Protein AF-A0A1E3PEU6-F1 (afdb_monomer)

Nearest PDB structures (foldseek):
  4u2f-assembly1_A  TM=6.768E-01  e=2.780E-01  Pseudomonas knackmussii
  1din-assembly1_A  TM=6.679E-01  e=6.007E-01  Pseudomonas knackmussii
  1ggv-assembly1_A  TM=6.772E-01  e=1.223E+00  Pseudomonas putida
  6mly-assembly1_A  TM=4.709E-01  e=1.223E+00  Bacteroides eggerthii
  2qjw-assembly2_C  TM=4.695E-01  e=3.554E+00  Xanthomonas campestris pv. campestris

Radius of gyration: 22.6 Å; Cα contacts (8 Å, |Δi|>4): 318; chains: 1; bounding box: 58×47×64 Å

Foldseek 3Di:
DPPDLDADEDAFEAAELGLVVSLLVLLVLLVLQDDPPPPDPDDDPDDDDDDRRYDYAEYEYEQYLQAPLCPFQVNVVVVVVQVVVCVVDPPDGPLNVLLVVLCCCLPPPDPVRQLVVLCVVLDVPFDPVLSVVVNVQSNDSVNSSVVVVSVVVCNVVNHDPDDDPSSPQSADDPPDPPPPDDDDDDCDDPPPRRHCPNHAYEYEHEQDESSHDPVNLVVVCVVHCPDPRYHYYYFCRLDNDPVRNDCYSVCVGPPVVVVVVSVVVVVVVSVVD

Mean predicted aligned error: 11.93 Å

pLDDT: mean 74.42, std 17.69, range [29.14, 94.31]

Structure (mmCIF, N/CA/C/O backbone):
data_AF-A0A1E3PEU6-F1
#
_entry.id   AF-A0A1E3PEU6-F1
#
loop_
_atom_site.group_PDB
_atom_site.id
_atom_site.type_symbol
_atom_site.label_atom_id
_atom_site.label_alt_id
_atom_site.label_comp_id
_atom_site.label_asym_id
_atom_site.label_entity_id
_atom_site.label_seq_id
_atom_site.pdbx_PDB_ins_code
_atom_site.Cartn_x
_atom_site.Cartn_y
_atom_site.Cartn_z
_atom_site.occupancy
_atom_site.B_iso_or_equiv
_atom_site.auth_seq_id
_atom_site.auth_comp_id
_atom_site.auth_asym_id
_atom_site.auth_atom_id
_atom_site.pdbx_PDB_model_num
ATOM 1 N N . MET A 1 1 ? -39.875 -8.268 -2.734 1.00 35.25 1 MET A N 1
ATOM 2 C CA . MET A 1 1 ? -39.632 -8.643 -1.324 1.00 35.25 1 MET A CA 1
ATOM 3 C C . MET A 1 1 ? -38.177 -9.094 -1.180 1.00 35.25 1 MET A C 1
ATOM 5 O O . MET A 1 1 ? -37.904 -10.257 -1.427 1.00 35.25 1 MET A O 1
ATOM 9 N N . CYS A 1 2 ? -37.235 -8.213 -0.822 1.00 38.34 2 CYS A N 1
ATOM 10 C CA . CYS A 1 2 ? -35.908 -8.653 -0.362 1.00 38.34 2 CYS A CA 1
ATOM 11 C C . CYS A 1 2 ? -36.016 -8.968 1.132 1.00 38.34 2 CYS A C 1
ATOM 13 O O . CYS A 1 2 ? -35.770 -8.109 1.974 1.00 38.34 2 CYS A O 1
ATOM 15 N N . LYS A 1 3 ? -36.497 -10.171 1.456 1.00 40.81 3 LYS A N 1
ATOM 16 C CA . LYS A 1 3 ? -36.500 -10.681 2.830 1.00 40.81 3 LYS A CA 1
ATOM 17 C C . LYS A 1 3 ? -35.049 -11.021 3.210 1.00 40.81 3 LYS A C 1
ATOM 19 O O . LYS A 1 3 ? -34.390 -11.748 2.478 1.00 40.81 3 LYS A O 1
ATOM 24 N N . ASN A 1 4 ? -34.580 -10.488 4.341 1.00 44.97 4 ASN A N 1
ATOM 25 C CA . ASN A 1 4 ? -33.310 -10.802 5.014 1.00 44.97 4 ASN A CA 1
ATOM 26 C C . ASN A 1 4 ? -32.000 -10.485 4.269 1.00 44.97 4 ASN A C 1
ATOM 28 O O . ASN A 1 4 ? -31.182 -11.371 4.022 1.00 44.97 4 ASN A O 1
ATOM 32 N N . ALA A 1 5 ? -31.711 -9.204 4.025 1.00 56.34 5 ALA A N 1
ATOM 33 C CA . ALA A 1 5 ? -30.317 -8.791 3.862 1.00 56.34 5 ALA A CA 1
ATOM 34 C C . ALA A 1 5 ? -29.627 -8.846 5.239 1.00 56.34 5 ALA A C 1
ATOM 36 O O . ALA A 1 5 ? -29.663 -7.872 5.987 1.00 56.34 5 ALA A O 1
ATOM 37 N N . LYS A 1 6 ? -29.057 -10.007 5.601 1.00 59.72 6 LYS A N 1
ATOM 38 C CA . LYS A 1 6 ? -28.153 -10.126 6.758 1.00 59.72 6 LYS A CA 1
ATOM 39 C C . LYS A 1 6 ? -27.083 -9.033 6.654 1.00 59.72 6 LYS A C 1
ATOM 41 O O . LYS A 1 6 ? -26.553 -8.829 5.558 1.00 59.72 6 LYS A O 1
ATOM 46 N N . ASN A 1 7 ? -26.777 -8.360 7.767 1.00 70.31 7 ASN A N 1
ATOM 47 C CA . ASN A 1 7 ? -25.652 -7.428 7.849 1.00 70.31 7 ASN A CA 1
ATOM 48 C C . ASN A 1 7 ? -24.411 -8.128 7.296 1.00 70.31 7 ASN A C 1
ATOM 50 O O . ASN A 1 7 ? -24.049 -9.209 7.767 1.00 70.31 7 ASN A O 1
ATOM 54 N N . ARG A 1 8 ? -23.790 -7.551 6.268 1.00 79.88 8 ARG A N 1
ATOM 55 C CA . ARG A 1 8 ? -22.541 -8.093 5.734 1.00 79.88 8 ARG A CA 1
ATOM 56 C C . ARG A 1 8 ? -21.398 -7.485 6.523 1.00 79.88 8 ARG A C 1
ATOM 58 O O . ARG A 1 8 ? -21.197 -6.274 6.447 1.00 79.88 8 ARG A O 1
ATOM 65 N N . ALA A 1 9 ? -20.679 -8.329 7.255 1.00 85.31 9 ALA A N 1
ATOM 66 C CA . ALA A 1 9 ? -19.422 -7.939 7.868 1.00 85.31 9 ALA A CA 1
ATOM 67 C C . ALA A 1 9 ? -18.425 -7.563 6.762 1.00 85.31 9 ALA A C 1
ATOM 69 O O . ALA A 1 9 ? -18.226 -8.331 5.818 1.00 85.31 9 ALA A O 1
ATOM 70 N N . ILE A 1 10 ? -17.841 -6.371 6.857 1.00 89.06 10 ILE A N 1
ATOM 71 C CA . ILE A 1 10 ? -16.821 -5.885 5.928 1.00 89.06 10 ILE A CA 1
ATOM 72 C C . ILE A 1 10 ? -15.520 -5.663 6.690 1.00 89.06 10 ILE A C 1
ATOM 74 O O . ILE A 1 10 ? -15.502 -5.049 7.756 1.00 89.06 10 ILE A O 1
ATOM 78 N N . TYR A 1 11 ? -14.438 -6.150 6.092 1.00 91.81 11 TYR A N 1
ATOM 79 C CA . TYR A 1 11 ? -13.064 -5.950 6.526 1.00 91.81 11 TYR A CA 1
ATOM 80 C C . TYR A 1 11 ? -12.361 -5.194 5.400 1.00 91.81 11 TYR A C 1
ATOM 82 O O . TYR A 1 11 ? -12.391 -5.632 4.248 1.00 91.81 11 TYR A O 1
ATOM 90 N N . VAL A 1 12 ? -11.784 -4.036 5.707 1.00 93.88 12 VAL A N 1
ATOM 91 C CA . VAL A 1 12 ? -11.089 -3.198 4.723 1.00 93.88 12 VAL A CA 1
ATOM 92 C C . VAL A 1 12 ? -9.599 -3.279 4.992 1.00 93.88 12 VAL A C 1
ATOM 94 O O . VAL A 1 12 ? -9.161 -3.070 6.117 1.00 93.88 12 VAL A O 1
ATOM 97 N N . PHE A 1 13 ? -8.815 -3.546 3.955 1.00 94.06 13 PHE A N 1
ATOM 98 C CA . PHE A 1 13 ? -7.361 -3.550 4.039 1.00 94.06 13 PHE A CA 1
ATOM 99 C C . PHE A 1 13 ? -6.786 -2.580 3.025 1.00 94.06 13 PHE A C 1
ATOM 101 O O . PHE A 1 13 ? -7.255 -2.499 1.888 1.00 94.06 13 PHE A O 1
ATOM 108 N N . GLY A 1 14 ? -5.746 -1.870 3.434 1.00 93.44 14 GLY A N 1
ATOM 109 C CA . GLY A 1 14 ? -4.954 -1.037 2.555 1.00 93.44 14 GLY A CA 1
ATOM 110 C C . GLY A 1 14 ? -3.477 -1.225 2.844 1.00 93.44 14 GLY A C 1
ATOM 111 O O . GLY A 1 14 ? -3.066 -1.208 3.998 1.00 93.44 14 GLY A O 1
ATOM 112 N N . HIS A 1 15 ? -2.685 -1.402 1.790 1.00 91.56 15 HIS A N 1
ATOM 113 C CA . HIS A 1 15 ? -1.226 -1.470 1.852 1.00 91.56 15 HIS A CA 1
ATOM 114 C C . HIS A 1 15 ? -0.626 -0.206 1.244 1.00 91.56 15 HIS A C 1
ATOM 116 O O . HIS A 1 15 ? -1.070 0.197 0.167 1.00 91.56 15 HIS A O 1
ATOM 122 N N . SER A 1 16 ? 0.370 0.405 1.896 1.00 87.44 16 SER A N 1
ATOM 123 C CA . SER A 1 16 ? 1.052 1.604 1.383 1.00 87.44 16 SER A CA 1
ATOM 124 C C . SER A 1 16 ? 0.033 2.720 1.074 1.00 87.44 16 SER A C 1
ATOM 126 O O . SER A 1 16 ? -0.832 2.999 1.907 1.00 87.44 16 SER A O 1
ATOM 128 N N . VAL A 1 17 ? 0.032 3.280 -0.138 1.00 82.75 17 VAL A N 1
ATOM 129 C CA . VAL A 1 17 ? -0.984 4.236 -0.638 1.00 82.75 17 VAL A CA 1
ATOM 130 C C . VAL A 1 17 ? -2.416 3.705 -0.502 1.00 82.75 17 VAL A C 1
ATOM 132 O O . VAL A 1 17 ? -3.370 4.444 -0.256 1.00 82.75 17 VAL A O 1
ATOM 135 N N . GLY A 1 18 ? -2.594 2.390 -0.625 1.00 87.94 18 GLY A N 1
ATOM 136 C CA . GLY A 1 18 ? -3.875 1.733 -0.405 1.00 87.94 18 GLY A CA 1
ATOM 137 C C . GLY A 1 18 ? -4.412 1.948 1.010 1.00 87.94 18 GLY A C 1
ATOM 138 O O . GLY A 1 18 ? -5.623 2.025 1.179 1.00 87.94 18 GLY A O 1
ATOM 139 N N . ALA A 1 19 ? -3.550 2.109 2.019 1.00 89.50 19 ALA A N 1
ATOM 140 C CA . ALA A 1 19 ? -3.957 2.449 3.384 1.00 89.50 19 ALA A CA 1
ATOM 141 C C . ALA A 1 19 ? -4.499 3.883 3.488 1.00 89.50 19 ALA A C 1
ATOM 143 O O . ALA A 1 19 ? -5.445 4.151 4.233 1.00 89.50 19 ALA A O 1
ATOM 144 N N . TRP A 1 20 ? -3.952 4.807 2.697 1.00 83.44 20 TRP A N 1
ATOM 145 C CA . TRP A 1 20 ? -4.486 6.162 2.574 1.00 83.44 20 TRP A CA 1
ATOM 146 C C . TRP A 1 20 ? -5.886 6.176 1.939 1.00 83.44 20 TRP A C 1
ATOM 148 O O . TRP A 1 20 ? -6.783 6.891 2.391 1.00 83.44 20 TRP A O 1
ATOM 158 N N . ILE A 1 21 ? -6.116 5.327 0.936 1.00 86.06 21 ILE A N 1
ATOM 159 C CA . ILE A 1 21 ? -7.440 5.142 0.320 1.00 86.06 21 ILE A CA 1
ATOM 160 C C . ILE A 1 21 ? -8.403 4.431 1.285 1.00 86.06 21 ILE A C 1
ATOM 162 O O . ILE A 1 21 ? -9.565 4.827 1.403 1.00 86.06 21 ILE A O 1
ATOM 166 N N . ALA A 1 22 ? -7.928 3.410 2.003 1.00 91.75 22 ALA A N 1
ATOM 167 C CA . ALA A 1 22 ? -8.728 2.597 2.917 1.00 91.75 22 ALA A CA 1
ATOM 168 C C . ALA A 1 22 ? -9.404 3.428 4.014 1.00 91.75 22 ALA A C 1
ATOM 170 O O . ALA A 1 22 ? -10.556 3.156 4.342 1.00 91.75 22 ALA A O 1
ATOM 171 N N . GLN A 1 23 ? -8.744 4.473 4.522 1.00 89.56 23 GLN A N 1
ATOM 172 C CA . GLN A 1 23 ? -9.332 5.400 5.498 1.00 89.56 23 GLN A CA 1
ATOM 173 C C . GLN A 1 23 ? -10.601 6.076 4.974 1.00 89.56 23 GLN A C 1
ATOM 175 O O . GLN A 1 23 ? -11.633 6.065 5.638 1.00 89.56 23 GLN A O 1
ATOM 180 N N . ARG A 1 24 ? -10.565 6.592 3.741 1.00 88.06 24 ARG A N 1
ATOM 181 C CA . ARG A 1 24 ? -11.719 7.252 3.098 1.00 88.06 24 ARG A CA 1
ATOM 182 C C . ARG A 1 24 ? -12.861 6.280 2.873 1.00 88.06 24 ARG A C 1
ATOM 184 O O . ARG A 1 24 ? -14.021 6.611 3.101 1.00 88.06 24 ARG A O 1
ATOM 191 N N . VAL A 1 25 ? -12.525 5.070 2.429 1.00 89.81 25 VAL A N 1
ATOM 192 C CA . VAL A 1 25 ? -13.507 3.997 2.258 1.00 89.81 25 VAL A CA 1
ATOM 193 C C . VAL A 1 25 ? -14.144 3.662 3.605 1.00 89.81 25 VAL A C 1
ATOM 195 O O . VAL A 1 25 ? -15.366 3.615 3.694 1.00 89.81 25 VAL A O 1
ATOM 198 N N . ALA A 1 26 ? -13.345 3.499 4.658 1.00 90.25 26 ALA A N 1
ATOM 199 C CA . ALA A 1 26 ? -13.825 3.191 5.998 1.00 90.25 26 ALA A CA 1
ATOM 200 C C . ALA A 1 26 ? -14.766 4.276 6.544 1.00 90.25 26 ALA A C 1
ATOM 202 O O . ALA A 1 26 ? -15.874 3.946 6.961 1.00 90.25 26 ALA A O 1
ATOM 203 N N . VAL A 1 27 ? -14.385 5.556 6.450 1.00 87.25 27 VAL A N 1
ATOM 204 C CA . VAL A 1 27 ? -15.238 6.690 6.852 1.00 87.25 27 VAL A CA 1
ATOM 205 C C . VAL A 1 27 ? -16.527 6.725 6.041 1.00 87.25 27 VAL A C 1
ATOM 207 O O . VAL A 1 27 ? -17.616 6.897 6.584 1.00 87.25 27 VAL A O 1
ATOM 210 N N . ARG A 1 28 ? -16.451 6.517 4.724 1.00 85.75 28 ARG A N 1
ATOM 211 C CA . ARG A 1 28 ? -17.652 6.517 3.887 1.00 85.75 28 ARG A CA 1
ATOM 212 C C . ARG A 1 28 ? -18.607 5.388 4.280 1.00 85.75 28 ARG A C 1
ATOM 214 O O . ARG A 1 28 ? -19.812 5.621 4.355 1.00 85.75 28 ARG A O 1
ATOM 221 N N . LEU A 1 29 ? -18.079 4.196 4.554 1.00 84.94 29 LEU A N 1
ATOM 222 C CA . LEU A 1 29 ? -18.863 3.045 5.005 1.00 84.94 29 LEU A CA 1
ATOM 223 C C . LEU A 1 29 ? -19.427 3.250 6.421 1.00 84.94 29 LEU A C 1
ATOM 225 O O . LEU A 1 29 ? -20.568 2.863 6.673 1.00 84.94 29 LEU A O 1
ATOM 229 N N . SER A 1 30 ? -18.684 3.893 7.328 1.00 78.69 30 SER A N 1
ATOM 230 C CA . SER A 1 30 ? -19.157 4.197 8.687 1.00 78.69 30 SER A CA 1
ATOM 231 C C . SER A 1 30 ? -20.263 5.257 8.680 1.00 78.69 30 SER A C 1
ATOM 233 O O . SER A 1 30 ? -21.248 5.130 9.401 1.00 78.69 30 SER A O 1
ATOM 235 N N . GLN A 1 31 ? -20.181 6.255 7.799 1.00 74.75 31 GLN A N 1
ATOM 236 C CA . GLN A 1 31 ? -21.231 7.261 7.621 1.00 74.75 31 GLN A CA 1
ATOM 237 C C . GLN A 1 31 ? -22.509 6.679 7.006 1.00 74.75 31 GLN A C 1
ATOM 239 O O . GLN A 1 31 ? -23.608 7.140 7.308 1.00 74.75 31 GLN A O 1
ATOM 244 N N . GLU A 1 32 ? -22.406 5.653 6.157 1.00 66.12 32 GLU A N 1
ATOM 245 C CA . GLU A 1 32 ? -23.586 4.954 5.632 1.00 66.12 32 GLU A CA 1
ATOM 246 C C . GLU A 1 32 ? -24.339 4.144 6.697 1.00 66.12 32 GLU A C 1
ATOM 248 O O . GLU A 1 32 ? -25.527 3.866 6.504 1.00 66.12 32 GLU A O 1
ATOM 253 N N . ARG A 1 33 ? -23.689 3.852 7.835 1.00 55.91 33 ARG A N 1
ATOM 254 C CA . ARG A 1 33 ? -24.296 3.259 9.037 1.00 55.91 33 ARG A CA 1
ATOM 255 C C . ARG A 1 33 ? -25.214 4.236 9.778 1.00 55.91 33 ARG A C 1
ATOM 257 O O . ARG A 1 33 ? -26.118 3.789 10.482 1.00 55.91 33 ARG A O 1
ATOM 264 N N . L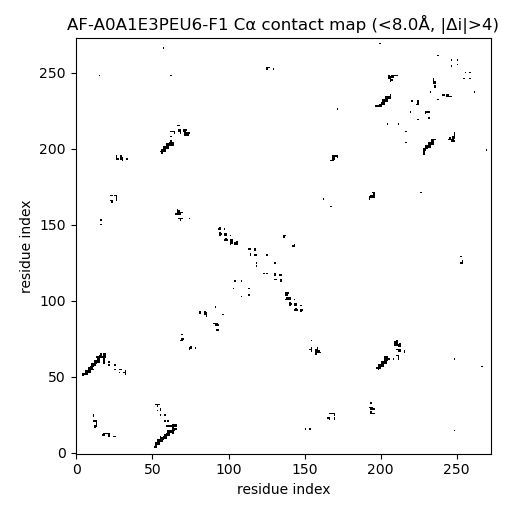EU A 1 34 ? -25.021 5.551 9.623 1.00 46.84 34 LEU A N 1
ATOM 265 C CA . LEU A 1 34 ? -25.890 6.540 10.255 1.00 46.84 34 LEU A CA 1
ATOM 266 C C . LEU A 1 34 ? -27.238 6.593 9.512 1.00 46.84 34 LEU A C 1
ATOM 268 O O . LEU A 1 34 ? -27.273 6.845 8.297 1.00 46.84 34 LEU A O 1
ATOM 272 N N . PRO A 1 35 ? -28.377 6.381 10.200 1.00 43.28 35 PRO A N 1
ATOM 273 C CA . PRO A 1 35 ? -29.662 6.724 9.623 1.00 43.28 35 PRO A CA 1
ATOM 274 C C . PRO A 1 35 ? -29.617 8.216 9.296 1.00 43.28 35 PRO A C 1
ATOM 276 O O . PRO A 1 35 ? -29.371 9.048 10.164 1.00 43.28 35 PRO A O 1
ATOM 279 N N . LEU A 1 36 ? -29.822 8.555 8.022 1.00 41.88 36 LEU A N 1
ATOM 280 C CA . LEU A 1 36 ? -30.004 9.934 7.586 1.00 41.88 36 LEU A CA 1
ATOM 281 C C . LEU A 1 36 ? -31.284 10.462 8.246 1.00 41.88 36 LEU A C 1
ATOM 283 O O . LEU A 1 36 ? -32.343 10.478 7.624 1.00 41.88 36 LEU A O 1
ATOM 287 N N . THR A 1 37 ? -31.208 10.945 9.483 1.00 37.91 37 THR A N 1
ATOM 288 C CA . THR A 1 37 ? -32.160 11.919 10.022 1.00 37.91 37 THR A CA 1
ATOM 289 C C . THR A 1 37 ? -31.872 13.270 9.379 1.00 37.91 37 THR A C 1
ATOM 291 O O . THR A 1 37 ? -31.625 14.272 10.039 1.00 37.91 37 THR A O 1
ATOM 294 N N . VAL A 1 38 ? -31.890 13.310 8.047 1.00 40.47 38 VAL A N 1
ATOM 295 C CA . VAL A 1 38 ? -31.962 14.569 7.325 1.00 40.47 38 VAL A CA 1
ATOM 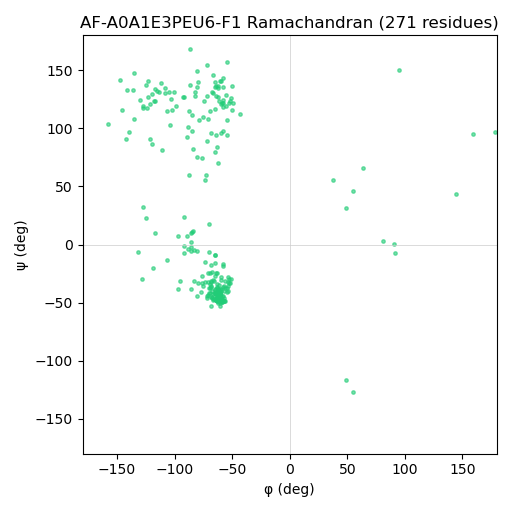296 C C . VAL A 1 38 ? -33.425 14.970 7.392 1.00 40.47 38 VAL A C 1
ATOM 298 O O . VAL A 1 38 ? -34.274 14.385 6.720 1.00 40.47 38 VAL A O 1
ATOM 301 N N . LYS A 1 39 ? -33.723 15.990 8.202 1.00 38.38 39 LYS A N 1
ATOM 302 C CA . LYS A 1 39 ? -34.931 16.808 8.056 1.00 38.38 39 LYS A CA 1
ATOM 303 C C . LYS A 1 39 ? -34.872 17.512 6.692 1.00 38.38 39 LYS A C 1
ATOM 305 O O . LYS A 1 39 ? -34.662 18.716 6.616 1.00 38.38 39 LYS A O 1
ATOM 310 N N . SER A 1 40 ? -35.011 16.775 5.590 1.00 39.03 40 SER A N 1
ATOM 311 C CA . SER A 1 40 ? -35.138 17.376 4.267 1.00 39.03 40 SER A CA 1
ATOM 312 C C . SER A 1 40 ? -36.614 17.638 4.026 1.00 39.03 40 SER A C 1
ATOM 314 O O . SER A 1 40 ? -37.387 16.743 3.684 1.00 39.03 40 SER A O 1
ATOM 316 N N . LYS A 1 41 ? -37.011 18.899 4.202 1.00 40.22 41 LYS A N 1
ATOM 317 C CA . LYS A 1 41 ? -38.173 19.454 3.510 1.00 40.22 41 LYS A CA 1
ATOM 318 C C . LYS A 1 41 ? -37.854 19.463 2.009 1.00 40.22 41 LYS A C 1
ATOM 320 O O . LYS A 1 41 ? -37.473 20.490 1.467 1.00 40.22 41 LYS A O 1
ATOM 325 N N . SER A 1 42 ? -37.983 18.331 1.322 1.00 38.62 42 SER A N 1
ATOM 326 C CA . SER A 1 42 ? -38.044 18.326 -0.141 1.00 38.62 42 SER A CA 1
ATOM 327 C C . SER A 1 42 ? -38.976 17.226 -0.648 1.00 38.62 42 SER A C 1
ATOM 329 O O . SER A 1 42 ? -38.792 16.029 -0.435 1.00 38.62 42 SER A O 1
ATOM 331 N N . LYS A 1 43 ? -40.051 17.673 -1.302 1.00 42.97 43 LYS A N 1
ATOM 332 C CA . LYS A 1 43 ? -41.001 16.846 -2.042 1.00 42.97 43 LYS A CA 1
ATOM 333 C C . LYS A 1 43 ? -40.288 16.290 -3.279 1.00 42.97 43 LYS A C 1
ATOM 335 O O . LYS A 1 43 ? -40.238 16.956 -4.304 1.00 42.97 43 LYS A O 1
ATOM 340 N N . SER A 1 44 ? -39.766 15.071 -3.202 1.00 37.41 44 SER A N 1
ATOM 341 C CA . SER A 1 44 ? -39.338 14.305 -4.377 1.00 37.41 44 SER A CA 1
ATOM 342 C C . SER A 1 44 ? -39.839 12.868 -4.253 1.00 37.41 44 SER A C 1
ATOM 344 O O . SER A 1 44 ? -39.380 12.091 -3.418 1.00 37.41 44 SER A O 1
ATOM 346 N N . LYS A 1 45 ? -40.840 12.525 -5.072 1.00 42.56 45 LYS A N 1
ATOM 347 C CA . LYS A 1 45 ? -41.413 11.178 -5.200 1.00 42.56 45 LYS A CA 1
ATOM 348 C C . LYS A 1 45 ? -40.466 10.297 -6.023 1.00 42.56 45 LYS A C 1
ATOM 350 O O . LYS A 1 45 ? -40.743 9.993 -7.176 1.00 42.56 45 LYS A O 1
ATOM 355 N N . SER A 1 46 ? -39.358 9.861 -5.438 1.00 44.88 46 SER A N 1
ATOM 356 C CA . SER A 1 46 ? -38.619 8.701 -5.944 1.00 44.88 46 SER A CA 1
ATOM 357 C C . SER A 1 46 ? -38.506 7.680 -4.817 1.00 44.88 46 SER A C 1
ATOM 359 O O . SER A 1 46 ? -38.150 8.022 -3.692 1.00 44.88 46 SER A O 1
ATOM 361 N N . LYS A 1 47 ? -38.915 6.430 -5.077 1.00 39.09 47 LYS A N 1
ATOM 362 C CA . LYS A 1 47 ? -38.838 5.354 -4.078 1.00 39.09 47 LYS A CA 1
ATOM 363 C C . LYS A 1 47 ? -37.369 5.206 -3.652 1.00 39.09 47 LYS A C 1
ATOM 365 O O . LYS A 1 47 ? -36.541 4.942 -4.528 1.00 39.09 47 LYS A O 1
ATOM 370 N N . PRO A 1 48 ? -37.027 5.357 -2.359 1.00 48.97 48 PRO A N 1
ATOM 371 C CA . PRO A 1 48 ? -35.655 5.178 -1.912 1.00 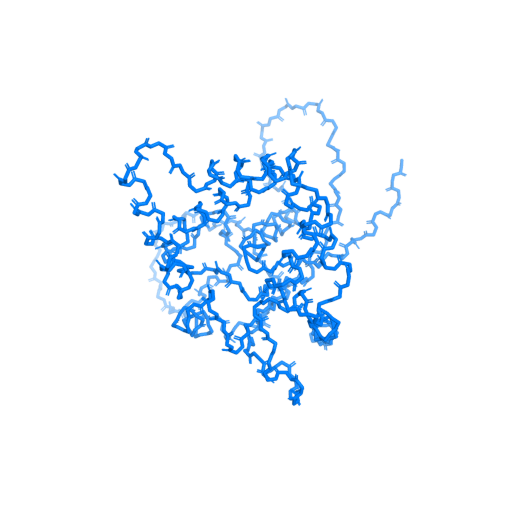48.97 48 PRO A CA 1
ATOM 372 C C . PRO A 1 48 ? -35.234 3.737 -2.205 1.00 48.97 48 PRO A C 1
ATOM 374 O O . PRO A 1 48 ? -35.898 2.785 -1.787 1.00 48.97 48 PRO A O 1
ATOM 377 N N . LYS A 1 49 ? -34.147 3.569 -2.969 1.00 49.78 49 LYS A N 1
ATOM 378 C CA . LYS A 1 49 ? -33.511 2.258 -3.128 1.00 49.78 49 LYS A CA 1
ATOM 379 C C . LYS A 1 49 ? -33.110 1.759 -1.731 1.00 49.78 49 LYS A C 1
ATOM 381 O O . LYS A 1 49 ? -32.575 2.554 -0.956 1.00 49.78 49 LYS A O 1
ATOM 386 N N . PRO A 1 50 ? -33.361 0.482 -1.393 1.00 52.94 50 PRO A N 1
ATOM 387 C CA . PRO A 1 50 ? -32.934 -0.068 -0.114 1.00 52.94 50 PRO A CA 1
ATOM 388 C C . PRO A 1 50 ? -31.412 0.054 -0.017 1.00 52.94 50 PRO A C 1
ATOM 390 O O . PRO A 1 50 ? -30.692 -0.453 -0.880 1.00 52.94 50 PRO A O 1
ATOM 393 N N . LYS A 1 51 ? -30.930 0.772 1.003 1.00 58.16 51 LYS A N 1
ATOM 394 C CA . LYS A 1 51 ? -29.496 0.867 1.277 1.00 58.16 51 LYS A CA 1
ATOM 395 C C . LYS A 1 51 ? -28.969 -0.525 1.652 1.00 58.16 51 LYS A C 1
ATOM 397 O O . LYS A 1 51 ? -29.644 -1.228 2.410 1.00 58.16 51 LYS A O 1
ATOM 402 N N . PRO A 1 52 ? -27.808 -0.948 1.126 1.00 61.72 52 PRO A N 1
ATOM 403 C CA . PRO A 1 52 ? -27.175 -2.176 1.579 1.00 61.72 52 PRO A CA 1
ATOM 404 C C . PRO A 1 52 ? -26.818 -2.039 3.063 1.00 61.72 52 PRO A C 1
ATOM 406 O O . PRO A 1 52 ? -26.302 -1.013 3.493 1.00 61.72 52 PRO A O 1
ATOM 409 N N . ASN A 1 53 ? -27.124 -3.069 3.847 1.00 71.12 53 ASN A N 1
ATOM 410 C CA . ASN A 1 53 ? -26.826 -3.094 5.271 1.00 71.12 53 ASN A CA 1
ATOM 411 C C . ASN A 1 53 ? -25.384 -3.587 5.475 1.00 71.12 53 ASN A C 1
ATOM 413 O O . ASN A 1 53 ? -25.108 -4.788 5.379 1.00 71.12 53 ASN A O 1
ATOM 417 N N . ILE A 1 54 ? -24.464 -2.636 5.641 1.00 79.81 54 ILE A N 1
ATOM 418 C CA . ILE A 1 54 ? -23.018 -2.855 5.741 1.00 79.81 54 ILE A CA 1
ATOM 419 C C . ILE A 1 54 ? -22.579 -2.693 7.197 1.00 79.81 54 ILE A C 1
ATOM 421 O O . ILE A 1 54 ? -22.905 -1.700 7.841 1.00 79.81 54 ILE A O 1
ATOM 425 N N . ASP A 1 55 ? -21.802 -3.654 7.690 1.00 84.69 55 ASP A N 1
ATOM 426 C CA . ASP A 1 55 ? -21.261 -3.671 9.047 1.00 84.69 55 ASP A CA 1
ATOM 427 C C . ASP A 1 55 ? -19.731 -3.731 8.974 1.00 84.69 55 ASP A C 1
ATOM 429 O O . ASP A 1 55 ? -19.136 -4.800 8.841 1.00 84.69 55 ASP A O 1
ATOM 433 N N . LEU A 1 56 ? -19.086 -2.563 8.964 1.00 87.94 56 LEU A N 1
ATOM 434 C CA . LEU A 1 56 ? -17.628 -2.458 8.963 1.00 87.94 56 LEU A CA 1
ATOM 435 C C . LEU A 1 56 ? -17.089 -2.929 10.322 1.00 87.94 56 LEU A C 1
ATOM 437 O O . LEU A 1 56 ? -17.357 -2.297 11.340 1.00 87.94 56 LEU A O 1
ATOM 441 N N . LYS A 1 57 ? -16.341 -4.036 10.330 1.00 89.06 57 LYS A N 1
ATOM 442 C CA . LYS A 1 57 ? -15.784 -4.641 11.551 1.00 89.06 57 LYS A CA 1
ATOM 443 C C . LYS A 1 57 ? -14.341 -4.244 11.803 1.00 89.06 57 LYS A C 1
ATOM 445 O O . LYS A 1 57 ? -13.954 -4.015 12.946 1.00 89.06 57 LYS A O 1
ATOM 450 N N . PHE A 1 58 ? -13.562 -4.159 10.730 1.00 91.25 58 PHE A N 1
ATOM 451 C CA . PHE A 1 58 ? -12.115 -4.090 10.822 1.00 91.25 58 PHE A CA 1
ATOM 452 C C . PHE A 1 58 ? -11.509 -3.251 9.701 1.00 91.25 58 PHE A C 1
ATOM 454 O O . PHE A 1 58 ? -11.934 -3.348 8.543 1.00 91.25 58 PHE A O 1
ATOM 461 N N . VAL A 1 59 ? -10.474 -2.484 10.039 1.00 94.12 59 VAL A N 1
ATOM 462 C CA . VAL A 1 59 ? -9.634 -1.757 9.087 1.00 94.12 59 VAL A CA 1
ATOM 463 C C . VAL A 1 59 ? -8.166 -2.094 9.339 1.00 94.12 59 VAL A C 1
ATOM 465 O O . VAL A 1 59 ? -7.635 -1.780 10.397 1.00 94.12 59 VAL A O 1
ATOM 468 N N . GLY A 1 60 ? -7.505 -2.707 8.358 1.00 94.31 60 GLY A N 1
ATOM 469 C CA . GLY A 1 60 ? -6.071 -2.985 8.375 1.00 94.31 60 GLY A CA 1
ATOM 470 C C . GLY A 1 60 ? -5.293 -1.990 7.517 1.00 94.31 60 GLY A C 1
ATOM 471 O O . GLY A 1 60 ? -5.449 -1.972 6.296 1.00 94.31 60 GLY A O 1
ATOM 472 N N . LEU A 1 61 ? -4.436 -1.186 8.141 1.00 93.69 61 LEU A N 1
ATOM 473 C CA . LEU A 1 61 ? -3.516 -0.257 7.485 1.00 93.69 61 LEU A CA 1
ATOM 474 C C . LEU A 1 61 ? -2.099 -0.843 7.526 1.00 93.69 61 LEU A C 1
ATOM 476 O O . LEU A 1 61 ? -1.423 -0.824 8.551 1.00 93.69 61 LEU A O 1
ATOM 480 N N . ILE A 1 62 ? -1.650 -1.392 6.404 1.00 92.12 62 ILE A N 1
ATOM 481 C CA . ILE A 1 62 ? -0.405 -2.152 6.302 1.00 92.12 62 ILE A CA 1
ATOM 482 C C . ILE A 1 62 ? 0.673 -1.280 5.657 1.00 92.12 62 ILE A C 1
ATOM 484 O O . ILE A 1 62 ? 0.476 -0.751 4.563 1.00 92.12 62 ILE A O 1
ATOM 488 N N . THR A 1 63 ? 1.805 -1.139 6.342 1.00 89.88 63 THR A N 1
ATOM 489 C CA . THR A 1 63 ? 2.934 -0.251 6.011 1.00 89.88 63 THR A CA 1
ATOM 490 C C . THR A 1 63 ? 2.466 1.090 5.445 1.00 89.88 63 THR A C 1
ATOM 492 O O . THR A 1 63 ? 2.771 1.419 4.293 1.00 89.88 63 THR A O 1
ATOM 495 N N . PRO A 1 64 ? 1.611 1.817 6.183 1.00 85.94 64 PRO A N 1
ATOM 496 C CA . PRO A 1 64 ? 0.807 2.855 5.577 1.00 85.94 64 PRO A CA 1
ATOM 497 C C . PRO A 1 64 ? 1.623 4.141 5.408 1.00 85.94 64 PRO A C 1
ATOM 499 O O . PRO A 1 64 ? 2.319 4.594 6.317 1.00 85.94 64 PRO A O 1
ATOM 502 N N . THR A 1 65 ? 1.505 4.764 4.241 1.00 77.25 65 THR A N 1
ATOM 503 C CA . THR A 1 65 ? 2.170 6.028 3.893 1.00 77.25 65 THR A CA 1
ATOM 504 C C . THR A 1 65 ? 1.301 7.213 4.326 1.00 77.25 65 THR A C 1
ATOM 506 O O . THR A 1 65 ? 0.815 7.989 3.516 1.00 77.25 65 THR A O 1
ATOM 509 N N . LEU A 1 66 ? 1.022 7.308 5.631 1.00 68.81 66 LEU A N 1
ATOM 510 C CA . LEU A 1 66 ? 0.006 8.221 6.185 1.00 68.81 66 LEU A CA 1
ATOM 511 C C . LEU A 1 66 ? 0.463 9.668 6.328 1.00 68.81 66 LEU A C 1
ATOM 513 O O . LEU A 1 66 ? -0.365 10.569 6.228 1.00 68.81 66 LEU A O 1
ATOM 517 N N . ILE A 1 67 ? 1.748 9.870 6.616 1.00 64.94 67 ILE A N 1
ATOM 518 C CA . ILE A 1 67 ? 2.360 11.173 6.875 1.00 64.94 67 ILE A CA 1
ATOM 519 C C . ILE A 1 67 ? 3.741 11.164 6.223 1.00 64.94 67 ILE A C 1
ATOM 521 O O . ILE A 1 67 ? 4.498 10.208 6.394 1.00 64.94 67 ILE A O 1
ATOM 525 N N . ASP A 1 68 ? 4.065 12.231 5.492 1.00 62.12 68 ASP A N 1
ATOM 526 C CA . ASP A 1 68 ? 5.406 12.526 4.997 1.00 62.12 68 ASP A CA 1
ATOM 527 C C . ASP A 1 68 ? 6.079 11.416 4.164 1.00 62.12 68 ASP A C 1
ATOM 529 O O . ASP A 1 68 ? 7.275 11.153 4.316 1.00 62.12 68 ASP A O 1
ATOM 533 N N . ILE A 1 69 ? 5.371 10.799 3.206 1.00 62.78 69 ILE A N 1
ATOM 534 C CA . ILE A 1 69 ? 6.025 9.900 2.230 1.00 62.78 69 ILE A CA 1
ATOM 535 C C . ILE A 1 69 ? 7.208 10.597 1.539 1.00 62.78 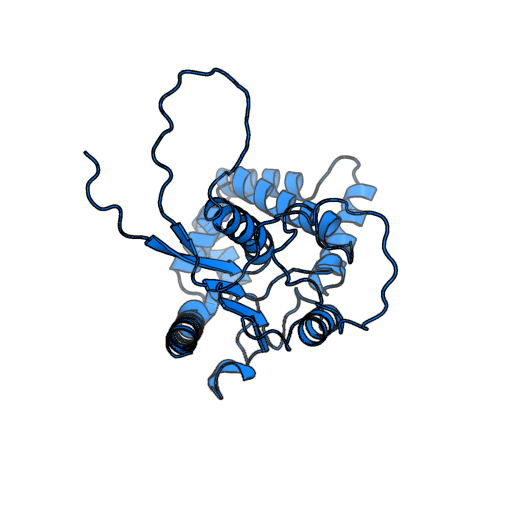69 ILE A C 1
ATOM 537 O O . ILE A 1 69 ? 8.228 9.966 1.274 1.00 62.78 69 ILE A O 1
ATOM 541 N N . ALA A 1 70 ? 7.116 11.914 1.324 1.00 58.16 70 ALA A N 1
ATOM 542 C CA . ALA A 1 70 ? 8.176 12.740 0.754 1.00 58.16 70 ALA A CA 1
ATOM 543 C C . ALA A 1 70 ? 9.449 12.816 1.619 1.00 58.16 70 ALA A C 1
ATOM 545 O O . ALA A 1 70 ? 10.512 13.050 1.056 1.00 58.16 70 ALA A O 1
ATOM 546 N N . LYS A 1 71 ? 9.358 12.591 2.941 1.00 65.94 71 LYS A N 1
ATOM 547 C CA . LYS A 1 71 ? 10.507 12.535 3.869 1.00 65.94 71 LYS A CA 1
ATOM 548 C C . LYS A 1 71 ? 11.056 11.116 4.055 1.00 65.94 71 LYS A C 1
ATOM 550 O O . LYS A 1 71 ? 11.986 10.902 4.826 1.00 65.94 71 LYS A O 1
ATOM 555 N N . SER A 1 72 ? 10.461 10.111 3.409 1.00 71.31 72 SER A N 1
ATOM 556 C CA . SER A 1 72 ? 11.059 8.774 3.361 1.00 71.31 72 SER A CA 1
ATOM 557 C C . SER A 1 72 ? 12.279 8.772 2.440 1.00 71.31 72 SER A C 1
ATOM 559 O O . SER A 1 72 ? 12.339 9.546 1.487 1.00 71.31 72 SER A O 1
ATOM 561 N N . GLU A 1 73 ? 13.224 7.855 2.653 1.00 75.50 73 GLU A N 1
ATOM 562 C CA . GLU A 1 73 ? 14.442 7.769 1.836 1.00 75.50 73 GLU A CA 1
ATOM 563 C C . GLU A 1 73 ? 14.125 7.656 0.332 1.00 75.50 73 GLU A C 1
ATOM 565 O O . GLU A 1 73 ? 14.775 8.266 -0.522 1.00 75.50 73 GLU A O 1
ATOM 570 N N . LYS A 1 74 ? 13.103 6.866 -0.017 1.00 76.31 74 LYS A N 1
ATOM 571 C CA . LYS A 1 74 ? 12.658 6.711 -1.406 1.00 76.31 74 LYS A CA 1
ATOM 572 C C . LYS A 1 74 ? 11.866 7.919 -1.897 1.00 76.31 74 LYS A C 1
ATOM 574 O O . LYS A 1 74 ? 12.012 8.288 -3.063 1.00 76.31 74 LYS A O 1
ATOM 579 N N . GLY A 1 75 ? 11.068 8.535 -1.030 1.00 69.38 75 GLY A N 1
ATOM 580 C CA . GLY A 1 75 ? 10.323 9.748 -1.345 1.00 69.38 75 GLY A CA 1
ATOM 581 C C . GLY A 1 75 ? 11.231 10.927 -1.659 1.00 69.38 75 GLY A C 1
ATOM 582 O O . GLY A 1 75 ? 11.058 11.553 -2.700 1.00 69.38 75 GLY A O 1
ATOM 583 N N . GLU A 1 76 ? 12.264 11.160 -0.850 1.00 76.44 76 GLU A N 1
ATOM 584 C CA . GLU A 1 76 ? 13.251 12.218 -1.078 1.00 76.44 76 GLU A CA 1
ATOM 585 C C . GLU A 1 76 ? 13.977 12.020 -2.411 1.00 76.44 76 GLU A C 1
ATOM 587 O O . GLU A 1 76 ? 14.088 12.948 -3.216 1.00 76.44 76 GLU A O 1
ATOM 592 N N . LYS A 1 77 ? 14.408 10.782 -2.695 1.00 77.31 77 LYS A N 1
ATOM 593 C CA . LYS A 1 77 ? 15.047 10.429 -3.973 1.00 77.31 77 LYS A CA 1
ATOM 594 C C . LYS A 1 77 ? 14.118 10.679 -5.159 1.00 77.31 77 LYS A C 1
ATOM 596 O O . LYS A 1 77 ? 14.574 11.179 -6.188 1.00 77.31 77 LYS A O 1
ATOM 601 N N . LEU A 1 78 ? 12.834 10.341 -5.034 1.00 74.75 78 LEU A N 1
ATOM 602 C CA . LEU A 1 78 ? 11.859 10.523 -6.106 1.00 74.75 78 LEU A CA 1
ATOM 603 C C . LEU A 1 78 ? 11.525 12.003 -6.323 1.00 74.75 78 LEU A C 1
ATOM 605 O O . LEU A 1 78 ? 11.533 12.443 -7.470 1.00 74.75 78 LEU A O 1
ATOM 609 N N . CYS A 1 79 ? 11.324 12.775 -5.252 1.00 73.00 79 CYS A N 1
ATOM 610 C CA . CYS A 1 79 ? 11.124 14.226 -5.296 1.00 73.00 79 CYS A CA 1
ATOM 611 C C . CYS A 1 79 ? 12.330 14.951 -5.903 1.00 73.00 79 CYS A C 1
ATOM 613 O O . CYS A 1 79 ? 12.175 15.874 -6.708 1.00 73.00 79 CYS A O 1
ATOM 615 N N . TRP A 1 80 ? 13.546 14.523 -5.557 1.00 80.50 80 TRP A N 1
ATOM 616 C CA . TRP A 1 80 ? 14.771 15.055 -6.144 1.00 80.50 80 TRP A CA 1
ATOM 617 C C . TRP A 1 80 ? 14.834 14.775 -7.651 1.00 80.50 80 TRP A C 1
ATOM 619 O O . TRP A 1 80 ? 15.051 15.694 -8.445 1.00 80.50 80 TRP A O 1
ATOM 629 N N . TRP A 1 81 ? 14.577 13.528 -8.064 1.00 76.25 81 TRP A N 1
ATOM 630 C CA . TRP A 1 81 ? 14.566 13.137 -9.478 1.00 76.25 81 TRP A CA 1
ATOM 631 C C . TRP A 1 81 ? 13.479 13.856 -10.277 1.00 76.25 81 TRP A C 1
ATOM 633 O O . TRP A 1 81 ? 13.764 14.380 -11.355 1.00 76.25 81 TRP A O 1
ATOM 643 N N . SER A 1 82 ? 12.254 13.927 -9.752 1.00 72.75 82 SER A N 1
ATOM 644 C CA . SER A 1 82 ? 11.145 14.613 -10.416 1.00 72.75 82 SER A CA 1
ATOM 645 C C . SER A 1 82 ? 11.446 16.097 -10.593 1.00 72.75 82 SER A C 1
ATOM 647 O O . SER A 1 82 ? 11.262 16.627 -11.684 1.00 72.75 82 SER A O 1
ATOM 649 N N . SER A 1 83 ? 11.996 16.745 -9.562 1.00 74.00 83 SER A N 1
ATOM 650 C CA . SER A 1 83 ? 12.378 18.159 -9.617 1.00 74.00 83 SER A CA 1
ATOM 651 C C . SER A 1 83 ? 13.478 18.416 -10.645 1.00 74.00 83 SER A C 1
ATOM 653 O O . SER A 1 83 ? 13.475 19.446 -11.315 1.00 74.00 83 SER A O 1
ATOM 655 N N . LYS A 1 84 ? 14.429 17.486 -10.790 1.00 79.81 84 LYS A N 1
ATOM 656 C CA . LYS A 1 84 ? 15.505 17.597 -11.779 1.00 79.81 84 LYS A CA 1
ATOM 657 C C . LYS A 1 84 ? 14.967 17.473 -13.204 1.00 79.81 84 LYS A C 1
ATOM 659 O O . LYS A 1 84 ? 15.309 18.290 -14.051 1.00 79.81 84 LYS A O 1
ATOM 664 N N . ILE A 1 85 ? 14.094 16.498 -13.449 1.00 76.50 85 ILE A N 1
ATOM 665 C CA . ILE A 1 85 ? 13.470 16.275 -14.759 1.00 76.50 85 ILE A CA 1
ATOM 666 C C . ILE A 1 85 ? 12.585 17.461 -15.153 1.00 76.50 85 ILE A C 1
ATOM 668 O O . ILE A 1 85 ? 12.726 17.971 -16.261 1.00 76.50 85 ILE A O 1
ATOM 672 N N . GLU A 1 86 ? 11.723 17.933 -14.248 1.00 74.69 86 GLU A N 1
ATOM 673 C CA . GLU A 1 86 ? 10.817 19.056 -14.523 1.00 74.69 86 GLU A CA 1
ATOM 674 C C . GLU A 1 86 ? 11.589 20.360 -14.803 1.00 74.69 86 GLU A C 1
ATOM 676 O O . GLU A 1 86 ? 11.176 21.141 -15.658 1.00 74.69 86 GLU A O 1
ATOM 681 N N . LYS A 1 87 ? 12.744 20.575 -14.150 1.00 76.50 87 LYS A N 1
ATOM 682 C CA . LYS A 1 87 ? 13.642 21.707 -14.444 1.00 76.50 87 LYS A CA 1
ATOM 683 C C . LYS A 1 87 ? 14.351 21.576 -15.790 1.00 76.50 87 LYS A C 1
ATOM 685 O O . LYS A 1 87 ? 14.562 22.582 -16.458 1.00 76.50 87 LYS A O 1
ATOM 690 N N . SER A 1 88 ? 14.756 20.366 -16.173 1.00 80.25 88 SER A N 1
ATOM 691 C CA . SER A 1 88 ? 15.451 20.132 -17.442 1.00 80.25 88 SER A CA 1
ATOM 692 C C . SER A 1 88 ? 14.513 20.167 -18.649 1.00 80.25 88 SER A C 1
ATOM 694 O O . SER A 1 88 ? 14.938 20.589 -19.720 1.00 80.25 88 SER A O 1
ATOM 696 N N . VAL A 1 89 ? 13.256 19.735 -18.498 1.00 75.38 89 VAL A N 1
ATOM 697 C CA . VAL A 1 89 ? 12.259 19.722 -19.577 1.00 75.38 89 VAL A CA 1
ATOM 698 C C . VAL A 1 89 ? 10.891 20.158 -19.031 1.00 75.38 89 VAL A C 1
ATOM 700 O O . VAL A 1 89 ? 10.143 19.330 -18.496 1.00 75.38 89 VAL A O 1
ATOM 703 N N . PRO A 1 90 ? 10.525 21.446 -19.178 1.00 73.50 90 PRO A N 1
ATOM 704 C CA . PRO A 1 90 ? 9.221 21.949 -18.756 1.00 73.50 90 PRO A CA 1
ATOM 705 C C . PRO A 1 90 ? 8.073 21.160 -19.405 1.00 73.50 90 PRO A C 1
ATOM 707 O O . PRO A 1 90 ? 8.040 20.970 -20.618 1.00 73.50 90 PRO A O 1
ATOM 710 N N . GLY A 1 91 ? 7.127 20.683 -18.590 1.00 69.62 91 GLY A N 1
ATOM 711 C CA . GLY A 1 91 ? 5.972 19.889 -19.040 1.00 69.62 91 GLY A CA 1
ATOM 712 C C . GLY A 1 91 ? 6.180 18.367 -19.048 1.00 69.62 91 GLY A C 1
ATOM 713 O O . GLY A 1 91 ? 5.212 17.618 -19.220 1.00 69.62 91 GLY A O 1
ATOM 714 N N . LEU A 1 92 ? 7.400 17.877 -18.798 1.00 72.12 92 LEU A N 1
ATOM 715 C CA . LEU A 1 92 ? 7.686 16.445 -18.731 1.00 72.12 92 LEU A CA 1
ATOM 716 C C . LEU A 1 92 ? 7.487 15.902 -17.306 1.00 72.12 92 LEU A C 1
ATOM 718 O O . LEU A 1 92 ? 8.392 15.909 -16.477 1.00 72.12 92 LEU A O 1
ATOM 722 N N . SER A 1 93 ? 6.282 15.410 -17.015 1.00 78.50 93 SER A N 1
ATOM 723 C CA . SER A 1 93 ? 5.999 14.750 -15.734 1.00 78.50 93 SER A CA 1
ATOM 724 C C . SER A 1 93 ? 6.470 13.288 -15.719 1.00 78.50 93 SER A C 1
ATOM 726 O O . SER A 1 93 ? 6.402 12.592 -16.735 1.00 78.50 93 SER A O 1
ATOM 728 N N . MET A 1 94 ? 6.856 12.781 -14.541 1.00 76.00 94 MET A N 1
ATOM 729 C CA . MET A 1 94 ? 7.186 11.358 -14.336 1.00 76.00 94 MET A CA 1
ATOM 730 C C . MET A 1 94 ? 6.071 10.410 -14.799 1.00 76.00 94 MET A C 1
ATOM 732 O O . MET A 1 94 ? 6.351 9.347 -15.350 1.00 76.00 94 MET A O 1
ATOM 736 N N . ALA A 1 95 ? 4.806 10.806 -14.630 1.00 78.88 95 ALA A N 1
ATOM 737 C CA . ALA A 1 95 ? 3.665 10.029 -15.102 1.00 78.88 95 ALA A CA 1
ATOM 738 C C . ALA A 1 95 ? 3.654 9.915 -16.636 1.00 78.88 95 ALA A C 1
ATOM 740 O O . ALA A 1 95 ? 3.451 8.825 -17.169 1.00 78.88 95 ALA A O 1
ATOM 741 N N . ASN A 1 96 ? 3.938 11.009 -17.350 1.00 81.69 96 ASN A N 1
ATOM 742 C CA . ASN A 1 96 ? 4.006 11.004 -18.813 1.00 81.69 96 ASN A CA 1
ATOM 743 C C . ASN A 1 96 ? 5.188 10.170 -19.321 1.00 81.69 96 ASN A C 1
ATOM 745 O O . ASN A 1 96 ? 5.014 9.414 -20.273 1.00 81.69 96 ASN A O 1
ATOM 749 N N . ILE A 1 97 ? 6.352 10.245 -18.661 1.00 82.31 97 ILE A N 1
ATOM 750 C CA . ILE A 1 97 ? 7.518 9.402 -18.982 1.00 82.31 97 ILE A CA 1
ATOM 751 C C . ILE A 1 97 ? 7.179 7.923 -18.811 1.00 82.31 97 ILE A C 1
ATOM 753 O O . ILE A 1 97 ? 7.490 7.105 -19.672 1.00 82.31 97 ILE A O 1
ATOM 757 N N . ALA A 1 98 ? 6.535 7.551 -17.709 1.00 79.75 98 ALA A N 1
ATOM 758 C CA . ALA A 1 98 ? 6.171 6.161 -17.483 1.00 79.75 98 ALA A CA 1
ATOM 759 C C . ALA A 1 98 ? 5.094 5.674 -18.451 1.00 79.75 98 ALA A C 1
ATOM 761 O O . ALA A 1 98 ? 5.154 4.528 -18.882 1.00 79.75 98 ALA A O 1
ATOM 762 N N . PHE A 1 99 ? 4.140 6.528 -18.827 1.00 84.19 99 PHE A N 1
ATOM 763 C CA . PHE A 1 99 ? 3.145 6.204 -19.846 1.00 84.19 99 PHE A CA 1
ATOM 764 C C . PHE A 1 99 ? 3.795 5.941 -21.204 1.00 84.19 99 PHE A C 1
ATOM 766 O O . PHE A 1 99 ? 3.544 4.901 -21.813 1.00 84.19 99 PHE A O 1
ATOM 773 N N . THR A 1 100 ? 4.666 6.841 -21.672 1.00 84.25 100 THR A N 1
ATOM 774 C CA . THR A 1 100 ? 5.373 6.659 -22.947 1.00 84.25 100 THR A CA 1
ATOM 775 C C . THR A 1 100 ? 6.296 5.445 -22.900 1.00 84.25 100 THR A C 1
ATOM 777 O O . THR A 1 100 ? 6.300 4.649 -23.838 1.00 84.25 100 THR A O 1
ATOM 780 N N . THR A 1 101 ? 6.999 5.239 -21.785 1.00 83.62 101 THR A N 1
ATOM 781 C CA . THR A 1 101 ? 7.862 4.069 -21.570 1.00 83.62 101 THR A CA 1
ATOM 782 C C . THR A 1 101 ? 7.053 2.774 -21.554 1.00 83.62 101 THR A C 1
ATOM 784 O O . THR A 1 101 ? 7.405 1.834 -22.252 1.00 83.62 101 THR A O 1
ATOM 787 N N . SER A 1 102 ? 5.940 2.712 -20.821 1.00 84.19 102 SER A N 1
ATOM 788 C CA . SER A 1 102 ? 5.051 1.543 -20.775 1.00 84.19 102 SER A CA 1
ATOM 789 C C . SER A 1 102 ? 4.440 1.248 -22.146 1.00 84.19 102 SER A C 1
ATOM 791 O O . SER A 1 102 ? 4.382 0.091 -22.566 1.00 84.19 102 SER A O 1
ATOM 793 N N . LYS A 1 103 ? 4.054 2.281 -22.903 1.00 87.88 103 LYS A N 1
ATOM 794 C CA . LYS A 1 103 ? 3.569 2.131 -24.281 1.00 87.88 103 LYS A CA 1
ATOM 795 C C . LYS A 1 103 ? 4.656 1.568 -25.200 1.00 87.88 103 LYS A C 1
ATOM 797 O O . LYS A 1 103 ? 4.381 0.663 -25.984 1.00 87.88 103 LYS A O 1
ATOM 802 N N . PHE A 1 104 ? 5.890 2.052 -25.070 1.00 88.81 104 PHE A N 1
ATOM 803 C CA . PHE A 1 104 ? 7.035 1.520 -25.806 1.00 88.81 104 PHE A CA 1
ATOM 804 C C . PHE A 1 104 ? 7.342 0.070 -25.414 1.00 88.81 104 PHE A C 1
ATOM 806 O O . PHE A 1 104 ? 7.461 -0.784 -26.283 1.00 88.81 104 PHE A O 1
ATOM 813 N N . VAL A 1 105 ? 7.407 -0.242 -24.118 1.00 86.25 105 VAL A N 1
ATOM 814 C CA . VAL A 1 105 ? 7.663 -1.602 -23.620 1.00 86.25 105 VAL A CA 1
ATOM 815 C C . VAL A 1 105 ? 6.593 -2.572 -24.118 1.00 86.25 105 VAL A C 1
ATOM 817 O O . VAL A 1 105 ? 6.931 -3.616 -24.669 1.00 86.25 105 VAL A O 1
ATOM 820 N N . SER A 1 106 ? 5.319 -2.200 -24.003 1.00 87.06 106 SER A N 1
ATOM 821 C CA . SER A 1 106 ? 4.202 -3.037 -24.457 1.00 87.06 106 SER A CA 1
ATOM 822 C C . SER A 1 106 ? 4.156 -3.243 -25.967 1.00 87.06 106 SER A C 1
ATOM 824 O O . SER A 1 106 ? 3.730 -4.308 -26.407 1.00 87.06 106 SER A O 1
ATOM 826 N N . SER A 1 107 ? 4.605 -2.263 -26.756 1.00 88.25 107 SER A N 1
ATOM 827 C CA . SER A 1 107 ? 4.509 -2.319 -28.221 1.00 88.25 107 SER A CA 1
ATOM 828 C C . SER A 1 107 ? 5.773 -2.853 -28.899 1.00 88.25 107 SER A C 1
ATOM 830 O O . SER A 1 107 ? 5.684 -3.465 -29.958 1.00 88.25 107 SER A O 1
ATOM 832 N N . CYS A 1 108 ? 6.952 -2.610 -28.323 1.00 90.38 108 CYS A N 1
ATOM 833 C CA . CYS A 1 108 ? 8.239 -2.807 -28.994 1.00 90.38 108 CYS A CA 1
ATOM 834 C C . CYS A 1 108 ? 9.143 -3.839 -28.312 1.00 90.38 108 CYS A C 1
ATOM 836 O O . CYS A 1 108 ? 10.054 -4.353 -28.956 1.00 90.38 108 CYS A O 1
ATOM 838 N N . VAL A 1 109 ? 8.933 -4.153 -27.027 1.00 89.50 109 VAL A N 1
ATOM 839 C CA . VAL A 1 109 ? 9.821 -5.064 -26.289 1.00 89.50 109 VAL A CA 1
ATOM 840 C C . VAL A 1 109 ? 9.215 -6.469 -26.257 1.00 89.50 109 VAL A C 1
ATOM 842 O O . VAL A 1 109 ? 8.147 -6.650 -25.670 1.00 89.50 109 VAL A O 1
ATOM 845 N N . PRO A 1 110 ? 9.889 -7.497 -26.811 1.00 93.06 110 PRO A N 1
ATOM 846 C CA . PRO A 1 110 ? 9.391 -8.868 -26.779 1.00 93.06 110 PRO A CA 1
ATOM 847 C C . PRO A 1 110 ? 9.152 -9.376 -25.353 1.00 93.06 110 PRO A C 1
ATOM 849 O O . PRO A 1 110 ? 9.952 -9.126 -24.448 1.00 93.06 110 PRO A O 1
ATOM 852 N N . LEU A 1 111 ? 8.103 -10.182 -25.159 1.00 91.06 111 LEU A N 1
ATOM 853 C CA . LEU A 1 111 ? 7.720 -10.715 -23.844 1.00 91.06 111 LEU A CA 1
ATOM 854 C C . LEU A 1 111 ? 8.872 -11.456 -23.140 1.00 91.06 111 LEU A C 1
ATOM 856 O O . LEU A 1 111 ? 9.052 -11.330 -21.930 1.00 91.06 111 LEU A O 1
ATOM 860 N N . SER A 1 112 ? 9.696 -12.186 -23.896 1.00 92.62 112 SER A N 1
ATOM 861 C CA . SER A 1 112 ? 10.871 -12.893 -23.371 1.00 92.62 112 SER A CA 1
ATOM 862 C C . SER A 1 112 ? 11.906 -11.946 -22.757 1.00 92.62 112 SER A C 1
ATOM 864 O O . SER A 1 112 ? 12.549 -12.292 -21.766 1.00 92.62 112 SER A O 1
ATOM 866 N N . TRP A 1 113 ? 12.063 -10.747 -23.323 1.00 92.69 113 TRP A N 1
ATOM 867 C CA . TRP A 1 113 ? 12.974 -9.724 -22.809 1.00 92.69 113 TRP A CA 1
ATOM 868 C C . TRP A 1 113 ? 12.385 -9.027 -21.592 1.00 92.69 113 TRP A C 1
ATOM 870 O O . TRP A 1 113 ? 13.096 -8.854 -20.606 1.00 92.69 113 TRP A O 1
ATOM 880 N N . GLN A 1 114 ? 11.083 -8.728 -21.612 1.00 92.12 114 GLN A N 1
ATOM 881 C CA . GLN A 1 114 ? 10.379 -8.215 -20.435 1.00 92.12 114 GLN A CA 1
ATOM 882 C C . GLN A 1 114 ? 10.534 -9.183 -19.254 1.00 92.12 114 GLN A C 1
ATOM 884 O O . GLN A 1 114 ? 10.964 -8.783 -18.177 1.00 92.12 114 GLN A O 1
ATOM 889 N N . LYS A 1 115 ? 10.288 -10.483 -19.471 1.00 93.25 115 LYS A N 1
ATOM 890 C CA . LYS A 1 115 ? 10.452 -11.518 -18.441 1.00 93.25 115 LYS A CA 1
ATOM 891 C C . LYS A 1 115 ? 11.880 -11.570 -17.907 1.00 93.25 115 LYS A C 1
ATOM 893 O O . LYS A 1 115 ? 12.067 -11.564 -16.696 1.00 93.25 115 LYS A O 1
ATOM 898 N N . ARG A 1 116 ? 12.883 -11.576 -18.791 1.00 93.25 116 ARG A N 1
ATOM 899 C CA . ARG A 1 116 ? 14.299 -11.575 -18.393 1.00 93.25 116 ARG A CA 1
ATOM 900 C C . ARG A 1 116 ? 14.669 -10.347 -17.568 1.00 93.25 116 ARG A C 1
ATOM 902 O O . ARG A 1 116 ? 15.294 -10.508 -16.526 1.00 93.25 116 ARG A O 1
ATOM 909 N N . LEU A 1 117 ? 14.268 -9.154 -18.005 1.00 91.38 117 LEU A N 1
ATOM 910 C CA . LEU A 1 117 ? 14.553 -7.906 -17.302 1.00 91.38 117 LEU A CA 1
ATOM 911 C C . LEU A 1 117 ? 13.895 -7.891 -15.920 1.00 91.38 117 LEU A C 1
ATOM 913 O O . LEU A 1 117 ? 14.566 -7.621 -14.933 1.00 91.38 117 LEU A O 1
ATOM 917 N N . ILE A 1 118 ? 12.608 -8.231 -15.835 1.00 91.00 118 ILE A N 1
ATOM 918 C CA . ILE A 1 118 ? 11.875 -8.233 -14.565 1.00 91.00 118 ILE A CA 1
ATOM 919 C C . ILE A 1 118 ? 12.428 -9.286 -13.606 1.00 91.00 118 ILE A C 1
ATOM 921 O O . ILE A 1 118 ? 12.650 -8.974 -12.443 1.00 91.00 118 ILE A O 1
ATOM 925 N N . THR A 1 119 ? 12.737 -10.498 -14.073 1.00 92.06 119 THR A N 1
ATOM 926 C CA . THR A 1 119 ? 13.410 -11.505 -13.238 1.00 92.06 119 THR A CA 1
ATOM 927 C C . THR A 1 119 ? 14.802 -11.047 -12.798 1.00 92.06 119 THR A C 1
ATOM 929 O O . THR A 1 119 ? 15.200 -11.306 -11.668 1.00 92.06 119 THR A O 1
ATOM 932 N N . TRP A 1 120 ? 15.548 -10.346 -13.652 1.00 91.81 120 TRP A N 1
ATOM 933 C CA . TRP A 1 120 ? 16.853 -9.804 -13.275 1.00 91.81 120 TRP A CA 1
ATOM 934 C C . TRP A 1 120 ? 16.733 -8.721 -12.193 1.00 91.81 120 TRP A C 1
ATOM 936 O O . TRP A 1 120 ? 17.433 -8.802 -11.189 1.00 91.81 120 TRP A O 1
ATOM 946 N N . VAL A 1 121 ? 15.806 -7.768 -12.350 1.00 88.50 121 VAL A N 1
ATOM 947 C CA . VAL A 1 121 ? 15.565 -6.690 -11.374 1.00 88.50 121 VAL A CA 1
ATOM 948 C C . VAL A 1 121 ? 15.003 -7.225 -10.053 1.00 88.50 121 VAL A C 1
ATOM 950 O O . VAL A 1 121 ? 15.414 -6.777 -8.989 1.00 88.50 121 VAL A O 1
ATOM 953 N N . MET A 1 122 ? 14.058 -8.169 -10.102 1.00 86.88 122 MET A N 1
ATOM 954 C CA . MET A 1 122 ? 13.363 -8.683 -8.912 1.00 86.88 122 MET A CA 1
ATOM 955 C C . MET A 1 122 ? 14.107 -9.824 -8.202 1.00 86.88 122 MET A C 1
ATOM 957 O O . MET A 1 122 ? 13.672 -10.254 -7.132 1.00 86.88 122 MET A O 1
ATOM 961 N N . GLY A 1 123 ? 15.214 -10.309 -8.770 1.00 88.25 123 GLY A N 1
ATOM 962 C CA . GLY A 1 123 ? 15.992 -11.438 -8.261 1.00 88.25 123 GLY A CA 1
ATOM 963 C C . GLY A 1 123 ? 15.607 -12.777 -8.898 1.00 88.25 123 GLY A C 1
ATOM 964 O O . GLY A 1 123 ? 14.468 -13.007 -9.302 1.00 88.25 123 GLY A O 1
ATOM 965 N N . ARG A 1 124 ? 16.585 -13.687 -8.998 1.00 83.25 124 ARG A N 1
ATOM 966 C CA . ARG A 1 124 ? 16.450 -14.966 -9.726 1.00 83.25 124 ARG A CA 1
ATOM 967 C C . ARG A 1 124 ? 15.478 -15.955 -9.078 1.00 83.25 124 ARG A C 1
ATOM 969 O O . ARG A 1 124 ? 14.965 -16.828 -9.765 1.00 83.25 124 ARG A O 1
ATOM 976 N N . ASP A 1 125 ? 15.245 -15.818 -7.782 1.00 86.12 125 ASP A N 1
ATOM 977 C CA . ASP A 1 125 ? 14.377 -16.659 -6.957 1.00 86.12 125 ASP A CA 1
ATOM 978 C C . ASP A 1 125 ? 12.901 -16.222 -6.981 1.00 86.12 125 ASP A C 1
ATOM 980 O O . ASP A 1 125 ? 12.056 -16.816 -6.311 1.00 86.12 125 ASP A O 1
ATOM 984 N N . ILE A 1 126 ? 12.563 -15.193 -7.764 1.00 88.69 126 ILE A N 1
ATOM 985 C CA . ILE A 1 126 ? 11.205 -14.662 -7.819 1.00 88.69 126 ILE A CA 1
ATOM 986 C C . ILE A 1 126 ? 10.197 -15.674 -8.393 1.00 88.69 126 ILE A C 1
ATOM 988 O O . ILE A 1 126 ? 10.416 -16.301 -9.435 1.00 88.69 126 ILE A O 1
ATOM 992 N N . LYS A 1 127 ? 9.029 -15.796 -7.745 1.00 89.56 127 LYS A N 1
ATOM 993 C CA . LYS A 1 127 ? 7.945 -16.676 -8.207 1.00 89.56 127 LYS A CA 1
ATOM 994 C C . LYS A 1 127 ? 7.431 -16.220 -9.587 1.00 89.56 127 LYS A C 1
ATOM 996 O O . LYS A 1 127 ? 7.172 -15.038 -9.821 1.00 89.56 127 LYS A O 1
ATOM 1001 N N . ASN A 1 128 ? 7.206 -17.168 -10.505 1.00 89.31 128 ASN A N 1
ATOM 1002 C CA . ASN A 1 128 ? 6.793 -16.878 -11.892 1.00 89.31 128 ASN A CA 1
ATOM 1003 C C . ASN A 1 128 ? 5.511 -16.031 -11.993 1.00 89.31 128 ASN A C 1
ATOM 1005 O O . ASN A 1 128 ? 5.409 -15.178 -12.873 1.00 89.31 128 ASN A O 1
ATOM 1009 N N . HIS A 1 129 ? 4.528 -16.256 -11.117 1.00 89.62 129 HIS A N 1
ATOM 1010 C CA . HIS A 1 129 ? 3.267 -15.510 -11.151 1.00 89.62 129 HIS A CA 1
ATOM 1011 C C . HIS A 1 129 ? 3.454 -14.026 -10.809 1.00 89.62 129 HIS A C 1
ATOM 1013 O O . HIS A 1 129 ? 2.742 -13.193 -11.364 1.00 89.62 129 HIS A O 1
ATOM 1019 N N . VAL A 1 130 ? 4.442 -13.684 -9.975 1.00 90.12 130 VAL A N 1
ATOM 1020 C CA . VAL A 1 130 ? 4.774 -12.292 -9.647 1.00 90.12 130 VAL A CA 1
ATOM 1021 C C . VAL A 1 130 ? 5.327 -11.588 -10.879 1.00 90.12 130 VAL A C 1
ATOM 1023 O O . VAL A 1 130 ? 4.850 -10.522 -11.248 1.00 90.12 130 VAL A O 1
ATOM 1026 N N . VAL A 1 131 ? 6.255 -12.233 -11.591 1.00 92.12 131 VAL A N 1
ATOM 1027 C CA . VAL A 1 131 ? 6.802 -11.707 -12.852 1.00 92.12 131 VAL A CA 1
ATOM 1028 C C . VAL A 1 131 ? 5.690 -11.484 -13.879 1.00 92.12 131 VAL A C 1
ATOM 1030 O O . VAL A 1 131 ? 5.636 -10.434 -14.514 1.00 92.12 131 VAL A O 1
ATOM 1033 N N . GLN A 1 132 ? 4.768 -12.441 -14.017 1.00 92.88 132 GLN A N 1
ATOM 1034 C CA . GLN A 1 132 ? 3.629 -12.316 -14.931 1.00 92.88 132 GLN A CA 1
ATOM 1035 C C . GLN A 1 132 ? 2.679 -11.181 -14.533 1.00 92.88 132 GLN A C 1
ATOM 1037 O O . GLN A 1 132 ? 2.209 -10.448 -15.402 1.00 92.88 132 GLN A O 1
ATOM 1042 N N . ALA A 1 133 ? 2.399 -11.015 -13.239 1.00 91.50 133 ALA A N 1
ATOM 1043 C CA . ALA A 1 133 ? 1.577 -9.918 -12.741 1.00 91.50 133 ALA A CA 1
ATOM 1044 C C . ALA A 1 133 ? 2.232 -8.557 -13.026 1.00 91.50 133 ALA A C 1
ATOM 1046 O O . ALA A 1 133 ? 1.577 -7.670 -13.573 1.00 91.50 133 ALA A O 1
ATOM 1047 N N . THR A 1 134 ? 3.534 -8.423 -12.757 1.00 91.25 134 THR A N 1
ATOM 1048 C CA . THR A 1 134 ? 4.307 -7.209 -13.049 1.00 91.25 134 THR A CA 1
ATOM 1049 C C . THR A 1 134 ? 4.304 -6.886 -14.540 1.00 91.25 134 THR A C 1
ATOM 1051 O O . THR A 1 134 ? 4.044 -5.749 -14.916 1.00 91.25 134 THR A O 1
ATOM 1054 N N . ILE A 1 135 ? 4.515 -7.877 -15.410 1.00 92.75 135 ILE A N 1
ATOM 1055 C CA . ILE A 1 135 ? 4.450 -7.690 -16.867 1.00 92.75 135 ILE A CA 1
ATOM 1056 C C . ILE A 1 135 ? 3.059 -7.226 -17.305 1.00 92.75 135 ILE A C 1
ATOM 1058 O O . ILE A 1 135 ? 2.938 -6.289 -18.090 1.00 92.75 135 ILE A O 1
ATOM 1062 N N . LYS A 1 136 ? 1.995 -7.858 -16.796 1.00 92.81 136 LYS A N 1
ATOM 1063 C CA . LYS A 1 136 ? 0.619 -7.449 -17.109 1.00 92.81 136 LYS A CA 1
ATOM 1064 C C . LYS A 1 136 ? 0.352 -6.009 -16.683 1.00 92.81 136 LYS A C 1
ATOM 1066 O O . LYS A 1 136 ? -0.296 -5.289 -17.431 1.00 92.81 136 LYS A O 1
ATOM 1071 N N . LEU A 1 137 ? 0.863 -5.589 -15.526 1.00 89.75 137 LEU A N 1
ATOM 1072 C CA . LEU A 1 137 ? 0.743 -4.214 -15.047 1.00 89.75 137 LEU A CA 1
ATOM 1073 C C . LEU A 1 137 ? 1.529 -3.238 -15.937 1.00 89.75 137 LEU A C 1
ATOM 1075 O O . LEU A 1 137 ? 0.979 -2.236 -16.382 1.00 89.75 137 LEU A O 1
ATOM 1079 N N . LEU A 1 138 ? 2.786 -3.564 -16.251 1.00 89.00 138 LEU A N 1
ATOM 1080 C CA . LEU A 1 138 ? 3.663 -2.747 -17.095 1.00 89.00 138 LEU A CA 1
ATOM 1081 C C . LEU A 1 138 ? 3.170 -2.625 -18.535 1.00 89.00 138 LEU A C 1
ATOM 1083 O O . LEU A 1 138 ? 3.445 -1.618 -19.179 1.00 89.00 138 LEU A O 1
ATOM 1087 N N . ASN A 1 139 ? 2.419 -3.607 -19.031 1.00 91.62 139 ASN A N 1
ATOM 1088 C CA . ASN A 1 139 ? 1.805 -3.561 -20.355 1.00 91.62 139 ASN A CA 1
ATOM 1089 C C . ASN A 1 139 ? 0.463 -2.809 -20.380 1.00 91.62 139 ASN A C 1
ATOM 1091 O O . ASN A 1 139 ? -0.262 -2.866 -21.374 1.00 91.62 139 ASN A O 1
ATOM 1095 N N . ARG A 1 140 ? 0.114 -2.096 -19.301 1.00 91.75 140 ARG A N 1
ATOM 1096 C CA . ARG A 1 140 ? -1.075 -1.241 -19.208 1.00 91.75 140 ARG A CA 1
ATOM 1097 C C . ARG A 1 140 ? -0.652 0.206 -18.923 1.00 91.75 140 ARG A C 1
ATOM 1099 O O . ARG A 1 140 ? -0.655 0.616 -17.761 1.00 91.75 140 ARG A O 1
ATOM 1106 N N . PRO A 1 141 ? -0.352 0.998 -19.972 1.00 88.19 141 PRO A N 1
ATOM 1107 C CA . PRO A 1 141 ? 0.140 2.370 -19.829 1.00 88.19 141 PRO A CA 1
ATOM 1108 C C . PRO A 1 141 ? -0.747 3.254 -18.958 1.00 88.19 141 PRO A C 1
ATOM 1110 O O . PRO A 1 141 ? -0.235 4.002 -18.128 1.00 88.19 141 PRO A O 1
ATOM 1113 N N . ASP A 1 142 ? -2.067 3.116 -19.088 1.00 89.12 142 ASP A N 1
ATOM 1114 C CA . ASP A 1 142 ? -3.034 3.884 -18.300 1.00 89.12 142 ASP A CA 1
ATOM 1115 C C . ASP A 1 142 ? -2.904 3.604 -16.800 1.00 89.12 142 ASP A C 1
ATOM 1117 O O . ASP A 1 142 ? -2.982 4.523 -15.987 1.00 89.12 142 ASP A O 1
ATOM 1121 N N . ILE A 1 143 ? -2.648 2.345 -16.426 1.00 88.12 143 ILE A N 1
ATOM 1122 C CA . ILE A 1 143 ? -2.485 1.957 -15.022 1.00 88.12 143 ILE A CA 1
ATOM 1123 C C . ILE A 1 143 ? -1.158 2.501 -14.489 1.00 88.12 143 ILE A C 1
ATOM 1125 O O . ILE A 1 143 ? -1.134 3.088 -13.411 1.00 88.12 143 ILE A O 1
ATOM 1129 N N . CYS A 1 144 ? -0.066 2.388 -15.252 1.00 85.31 144 CYS A N 1
ATOM 1130 C CA . CYS A 1 144 ? 1.223 2.972 -14.866 1.00 85.31 144 CYS A CA 1
ATOM 1131 C C . CYS A 1 144 ? 1.131 4.494 -14.670 1.00 85.31 144 CYS A C 1
ATOM 1133 O O . CYS A 1 144 ? 1.636 5.023 -13.677 1.00 85.31 144 CYS A O 1
ATOM 1135 N N . HIS A 1 145 ? 0.458 5.192 -15.591 1.00 85.69 145 HIS A N 1
ATOM 1136 C CA . HIS A 1 145 ? 0.220 6.635 -15.501 1.00 85.69 145 HIS A CA 1
ATOM 1137 C C . HIS A 1 145 ? -0.596 6.986 -14.259 1.00 85.69 145 HIS A C 1
ATOM 1139 O O . HIS A 1 145 ? -0.196 7.851 -13.478 1.00 85.69 145 HIS A O 1
ATOM 1145 N N . GLN A 1 146 ? -1.699 6.268 -14.034 1.00 87.00 146 GLN A N 1
ATOM 1146 C CA . GLN A 1 146 ? -2.562 6.467 -12.878 1.00 87.00 146 GLN A CA 1
ATOM 1147 C C . GLN A 1 146 ? -1.810 6.246 -11.562 1.00 87.00 146 GLN A C 1
ATOM 1149 O O . GLN A 1 146 ? -1.894 7.102 -10.684 1.00 87.00 146 GLN A O 1
ATOM 1154 N N . CYS A 1 147 ? -1.051 5.154 -11.426 1.00 83.69 147 CYS A N 1
ATOM 1155 C CA . CYS A 1 147 ? -0.269 4.853 -10.224 1.00 83.69 147 CYS A CA 1
ATOM 1156 C C . CYS A 1 147 ? 0.714 5.974 -9.879 1.00 83.69 147 CYS A C 1
ATOM 1158 O O . CYS A 1 147 ? 0.765 6.411 -8.733 1.00 83.69 147 CYS A O 1
ATOM 1160 N N . LEU A 1 148 ? 1.458 6.488 -10.861 1.00 82.75 148 LEU A N 1
ATOM 1161 C CA . LEU A 1 148 ? 2.421 7.562 -10.611 1.00 82.75 148 LEU A CA 1
ATOM 1162 C C . LEU A 1 148 ? 1.762 8.913 -10.371 1.00 82.75 148 LEU A C 1
ATOM 1164 O O . LEU A 1 148 ? 2.279 9.711 -9.592 1.00 82.75 148 LEU A O 1
ATOM 1168 N N . ARG A 1 149 ? 0.620 9.182 -11.009 1.00 82.44 149 ARG A N 1
ATOM 1169 C CA . ARG A 1 149 ? -0.158 10.386 -10.717 1.00 82.44 149 ARG A CA 1
ATOM 1170 C C . ARG A 1 149 ? -0.690 10.352 -9.287 1.00 82.44 149 ARG A C 1
ATOM 1172 O O . ARG A 1 149 ? -0.582 11.363 -8.605 1.00 82.44 149 ARG A O 1
ATOM 1179 N N . MET A 1 150 ? -1.181 9.197 -8.831 1.00 79.25 150 MET A N 1
ATOM 1180 C CA . MET A 1 150 ? -1.595 9.000 -7.439 1.00 79.25 150 MET A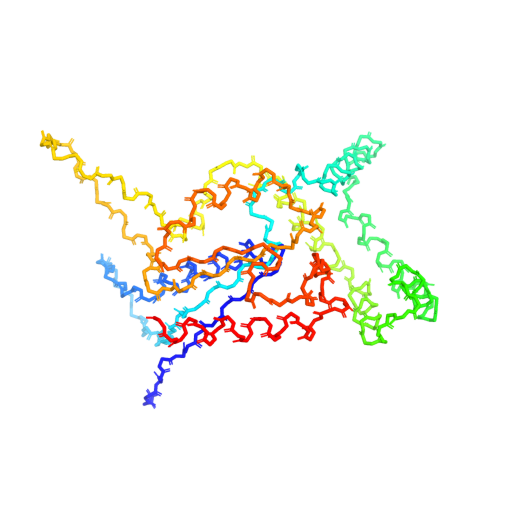 CA 1
ATOM 1181 C C . MET A 1 150 ? -0.417 9.175 -6.480 1.00 79.25 150 MET A C 1
ATOM 1183 O O . MET A 1 150 ? -0.541 9.949 -5.544 1.00 79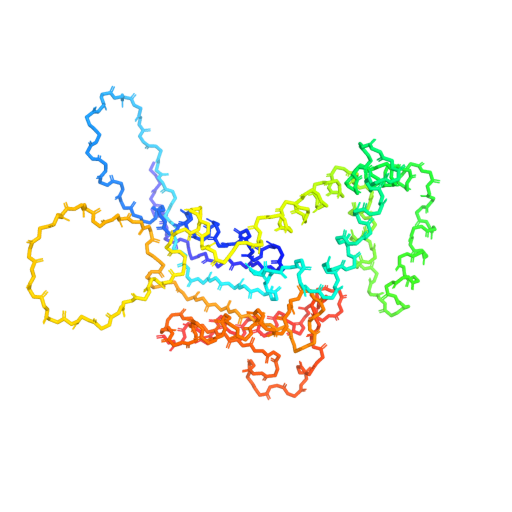.25 150 MET A O 1
ATOM 1187 N N . ALA A 1 151 ? 0.740 8.564 -6.752 1.00 76.94 151 ALA A N 1
ATOM 1188 C CA . ALA A 1 151 ? 1.933 8.738 -5.920 1.00 76.94 151 ALA A CA 1
ATOM 1189 C C . ALA A 1 151 ? 2.411 10.206 -5.867 1.00 76.94 151 ALA A C 1
ATOM 1191 O O . ALA A 1 151 ? 2.807 10.700 -4.815 1.00 76.94 151 ALA A O 1
ATOM 1192 N N . LYS A 1 152 ? 2.341 10.944 -6.987 1.00 76.69 152 LYS A N 1
ATOM 1193 C CA . LYS A 1 152 ? 2.657 12.383 -7.022 1.00 76.69 152 LYS A CA 1
ATOM 1194 C C . LYS A 1 152 ? 1.657 13.203 -6.203 1.00 76.69 152 LYS A C 1
ATOM 1196 O O . LYS A 1 152 ? 2.055 14.081 -5.448 1.00 76.69 152 LYS A O 1
ATOM 1201 N N . GLU A 1 153 ? 0.363 12.948 -6.376 1.00 75.25 153 GLU A N 1
ATOM 1202 C CA . GLU A 1 153 ? -0.703 13.622 -5.629 1.00 75.25 153 GLU A CA 1
ATOM 1203 C C . GLU A 1 153 ? -0.584 13.356 -4.126 1.00 75.25 153 GLU A C 1
ATOM 1205 O O . GLU A 1 153 ? -0.730 14.275 -3.324 1.00 75.25 153 GLU A O 1
ATOM 1210 N N . GLU A 1 154 ? -0.244 12.126 -3.759 1.00 70.50 154 GLU A N 1
ATOM 1211 C CA . GLU A 1 154 ? 0.048 11.707 -2.397 1.00 70.50 154 GLU A CA 1
ATOM 1212 C C . GLU A 1 154 ? 1.233 12.478 -1.808 1.00 70.50 154 GLU A C 1
ATOM 1214 O O . GLU A 1 154 ? 1.093 13.082 -0.751 1.00 70.50 154 GLU A O 1
ATOM 1219 N N . MET A 1 155 ? 2.363 12.558 -2.517 1.00 71.81 155 MET A N 1
ATOM 1220 C CA . MET A 1 155 ? 3.527 13.343 -2.082 1.00 71.81 155 MET A CA 1
ATOM 1221 C C . MET A 1 155 ? 3.201 14.820 -1.828 1.00 71.81 155 MET A C 1
ATOM 1223 O O . MET A 1 155 ? 3.808 15.436 -0.956 1.00 71.81 155 MET A O 1
ATOM 1227 N N . ILE A 1 156 ? 2.243 15.387 -2.567 1.00 72.00 156 ILE A N 1
ATOM 1228 C CA . ILE A 1 156 ? 1.804 16.778 -2.398 1.00 72.00 156 ILE A CA 1
ATOM 1229 C C . ILE A 1 156 ? 0.819 16.910 -1.228 1.00 72.00 156 ILE A C 1
ATOM 1231 O O . ILE A 1 156 ? 0.927 17.847 -0.439 1.00 72.00 156 ILE A O 1
ATOM 1235 N N . ARG A 1 157 ? -0.156 15.998 -1.113 1.00 67.06 157 ARG A N 1
ATOM 1236 C CA . ARG A 1 157 ? -1.249 16.087 -0.128 1.00 67.06 157 ARG A CA 1
ATOM 1237 C C . ARG A 1 157 ? -0.885 15.563 1.258 1.00 67.06 157 ARG A C 1
ATOM 1239 O O . ARG A 1 157 ? -1.412 16.071 2.236 1.00 67.06 157 ARG A O 1
ATOM 1246 N N . ILE A 1 158 ? -0.001 14.573 1.350 1.00 62.97 158 ILE A N 1
ATOM 1247 C CA . ILE A 1 158 ? 0.431 13.941 2.610 1.00 62.97 158 ILE A CA 1
ATOM 1248 C C . ILE A 1 158 ? 1.596 14.712 3.272 1.00 62.97 158 ILE A C 1
ATOM 1250 O O . ILE A 1 158 ? 2.185 14.276 4.255 1.00 62.97 158 ILE A O 1
ATOM 1254 N N . ASN A 1 159 ? 1.918 15.903 2.765 1.00 61.34 159 ASN A N 1
ATOM 1255 C CA . ASN A 1 159 ? 2.896 16.810 3.369 1.00 61.34 159 ASN A CA 1
ATOM 1256 C C . ASN A 1 159 ? 2.288 17.719 4.462 1.00 61.34 159 ASN A C 1
ATOM 1258 O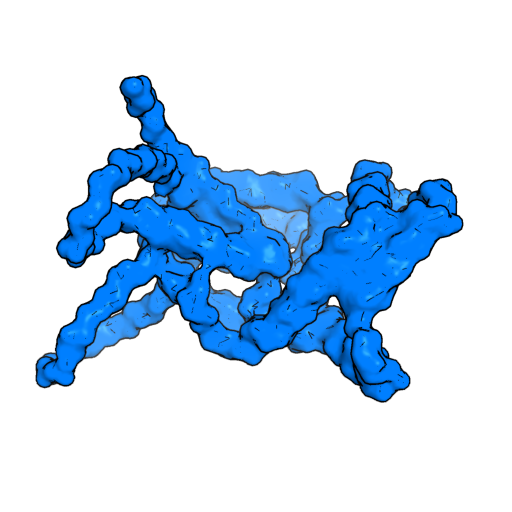 O . ASN A 1 159 ? 2.989 18.547 5.036 1.00 61.34 159 ASN A O 1
ATOM 1262 N N . SER A 1 160 ? 0.976 17.636 4.725 1.00 55.91 160 SER A N 1
ATOM 1263 C CA . SER A 1 160 ? 0.323 18.427 5.775 1.00 55.91 160 SER A CA 1
ATOM 1264 C C . SER A 1 160 ? 0.090 17.595 7.034 1.00 55.91 160 SER A C 1
ATOM 1266 O O . SER A 1 160 ? -0.516 16.531 6.959 1.00 55.91 160 SER A O 1
ATOM 1268 N N . GLU A 1 161 ? 0.475 18.125 8.196 1.00 55.88 161 GLU A N 1
ATOM 1269 C CA . GLU A 1 161 ? 0.236 17.513 9.517 1.00 55.88 161 GLU A CA 1
ATOM 1270 C C . GLU A 1 161 ? -1.255 17.410 9.902 1.00 55.88 161 GLU A C 1
ATOM 1272 O O . GLU A 1 161 ? -1.601 16.785 10.907 1.00 55.88 161 GLU A O 1
ATOM 1277 N N . PHE A 1 162 ? -2.140 18.031 9.119 1.00 57.09 162 PHE A N 1
ATOM 1278 C CA . PHE A 1 162 ? -3.577 18.076 9.361 1.00 57.09 162 PHE A CA 1
ATOM 1279 C C . PHE A 1 162 ? -4.294 16.862 8.771 1.00 57.09 162 PHE A C 1
ATOM 1281 O O . PHE A 1 162 ? -4.056 16.494 7.620 1.00 57.09 162 PHE A O 1
ATOM 1288 N N . GLU A 1 163 ? -5.230 16.301 9.541 1.00 68.44 163 GLU A N 1
ATOM 1289 C CA . GLU A 1 163 ? -6.194 15.316 9.052 1.00 68.44 163 GLU A CA 1
ATOM 1290 C C . GLU A 1 163 ? -7.001 15.931 7.893 1.00 68.44 163 GLU A C 1
ATOM 1292 O O . GLU A 1 163 ? -7.672 16.953 8.072 1.00 68.44 163 GLU A O 1
ATOM 1297 N N . PRO A 1 164 ? -6.933 15.357 6.680 1.00 71.88 164 PRO A N 1
ATOM 1298 C CA . PRO A 1 164 ? -7.742 15.832 5.571 1.00 71.88 164 PRO A CA 1
ATOM 1299 C C . PRO A 1 164 ? -9.242 15.737 5.886 1.00 71.88 164 PRO A C 1
ATOM 1301 O O . PRO A 1 164 ? -9.707 14.739 6.430 1.00 71.88 164 PRO A O 1
ATOM 1304 N N . LYS A 1 165 ? -10.027 16.741 5.468 1.00 74.50 165 LYS A N 1
ATOM 1305 C CA . LYS A 1 165 ? -11.491 16.789 5.691 1.00 74.50 165 LYS A CA 1
ATOM 1306 C C . LYS A 1 165 ? -12.238 15.541 5.209 1.00 74.50 165 LYS A C 1
ATOM 1308 O O . LYS A 1 165 ? -13.311 15.222 5.700 1.00 74.50 165 LYS A O 1
ATOM 1313 N N . ASP A 1 166 ? -11.707 14.853 4.204 1.00 74.69 166 ASP A N 1
ATOM 1314 C CA . ASP A 1 166 ? -12.322 13.663 3.615 1.00 74.69 166 ASP A CA 1
ATOM 1315 C C . ASP A 1 166 ? -12.076 12.370 4.410 1.00 74.69 166 ASP A C 1
ATOM 1317 O O . ASP A 1 166 ? -12.661 11.339 4.073 1.00 74.69 166 ASP A O 1
ATOM 1321 N N . ILE A 1 167 ? -11.256 12.420 5.463 1.00 79.62 167 ILE A N 1
ATOM 1322 C CA . ILE A 1 167 ? -11.131 11.348 6.456 1.00 79.62 167 ILE A CA 1
ATOM 1323 C C . ILE A 1 167 ? -11.549 11.790 7.861 1.00 79.62 167 ILE A C 1
ATOM 1325 O O . ILE A 1 167 ? -11.362 11.019 8.790 1.00 79.62 167 ILE A O 1
ATOM 1329 N N . GLU A 1 168 ? -12.148 12.975 8.016 1.00 81.56 168 GLU A N 1
ATOM 1330 C CA . GLU A 1 168 ? -12.585 13.501 9.313 1.00 81.56 168 GLU A CA 1
ATOM 1331 C C . GLU A 1 168 ? -13.455 12.483 10.071 1.00 81.56 168 GLU A C 1
ATOM 1333 O O . GLU A 1 168 ? -14.483 12.010 9.570 1.00 81.56 168 GLU A O 1
ATOM 1338 N N . GLY A 1 169 ? -13.021 12.142 11.288 1.00 77.75 169 GLY A N 1
ATOM 1339 C CA . GLY A 1 169 ? -13.655 11.129 12.133 1.00 77.75 169 GLY A CA 1
ATOM 1340 C C . GLY A 1 169 ? -13.107 9.711 11.942 1.00 77.75 169 GLY A C 1
ATOM 1341 O O . GLY A 1 169 ? -13.577 8.793 12.620 1.00 77.75 169 GLY A O 1
ATOM 1342 N N . PHE A 1 170 ? -12.114 9.515 11.061 1.00 84.50 170 PHE A N 1
ATOM 1343 C CA . PHE A 1 170 ? -11.355 8.266 10.993 1.00 84.50 170 PHE A CA 1
ATOM 1344 C C . PHE A 1 170 ? -10.501 8.100 12.245 1.00 84.50 170 PHE A C 1
ATOM 1346 O O . PHE A 1 170 ? -10.567 7.065 12.913 1.00 84.50 170 PHE A O 1
ATOM 1353 N N . TRP A 1 171 ? -9.705 9.125 12.556 1.00 81.38 171 TRP A N 1
ATOM 1354 C CA . TRP A 1 171 ? -8.916 9.162 13.775 1.00 81.38 171 TRP A CA 1
ATOM 1355 C C . TRP A 1 171 ? -9.812 9.648 14.916 1.00 81.38 171 TRP A C 1
ATOM 1357 O O . TRP A 1 171 ? -10.461 10.688 14.782 1.00 81.38 171 TRP A O 1
ATOM 1367 N N . PRO A 1 172 ? -9.881 8.929 16.046 1.00 67.69 172 PRO A N 1
ATOM 1368 C CA . PRO A 1 172 ? -10.611 9.419 17.203 1.00 67.69 172 PRO A CA 1
ATOM 1369 C C . PRO A 1 172 ? -10.032 10.771 17.632 1.00 67.69 172 PRO A C 1
ATOM 1371 O O . PRO A 1 172 ? -8.826 10.901 17.864 1.00 67.69 172 PRO A O 1
ATOM 1374 N N . SER A 1 173 ? -10.873 11.803 17.709 1.00 59.78 173 SER A N 1
ATOM 1375 C CA . SER A 1 173 ? -10.458 13.082 18.279 1.00 59.78 173 SER A CA 1
ATOM 1376 C C . SER A 1 173 ? -10.048 12.850 19.731 1.00 59.78 173 SER A C 1
ATOM 1378 O O . SER A 1 173 ? -10.701 12.077 20.433 1.00 59.78 173 SER A O 1
ATOM 1380 N N . LYS A 1 174 ? -8.979 13.509 20.200 1.00 51.56 174 LYS A N 1
ATOM 1381 C CA . LYS A 1 174 ? -8.644 13.505 21.628 1.00 51.56 174 LYS A CA 1
ATOM 1382 C C . LYS A 1 174 ? -9.878 13.991 22.389 1.00 51.56 174 LYS A C 1
ATOM 1384 O O . LYS A 1 174 ? -10.176 15.183 22.360 1.00 51.56 174 LYS A O 1
ATOM 1389 N N . SER A 1 175 ? -10.580 13.101 23.085 1.00 41.28 175 SER A N 1
ATOM 1390 C CA . SER A 1 175 ? -11.345 13.518 24.249 1.00 41.28 175 SER A CA 1
ATOM 1391 C C . SER A 1 175 ? -10.298 14.005 25.244 1.00 41.28 175 SER A C 1
ATOM 1393 O O . SER A 1 175 ? -9.648 13.205 25.918 1.00 41.28 175 SER A O 1
ATOM 1395 N N . GLY A 1 176 ? -10.032 15.312 25.246 1.00 33.38 176 GLY A N 1
ATOM 1396 C CA . GLY A 1 176 ? -9.295 15.921 26.343 1.00 33.38 176 GLY A CA 1
ATOM 1397 C C . GLY A 1 176 ? -9.998 15.579 27.661 1.00 33.38 176 GLY A C 1
ATOM 1398 O O . GLY A 1 176 ? -11.196 15.274 27.646 1.00 33.38 176 GLY A O 1
ATOM 1399 N N . PRO A 1 177 ? -9.289 15.612 28.799 1.00 35.12 177 PRO A N 1
ATOM 1400 C CA . PRO A 1 177 ? -9.961 15.584 30.089 1.00 35.12 177 PRO A CA 1
ATOM 1401 C C . PRO A 1 177 ? -11.038 16.674 30.070 1.00 35.12 177 PRO A C 1
ATOM 1403 O O . PRO A 1 177 ? -10.726 17.822 29.747 1.00 35.12 177 PRO A O 1
ATOM 1406 N N . GLN A 1 178 ? -12.292 16.324 30.363 1.00 34.75 178 GLN A N 1
ATOM 1407 C CA . GLN A 1 178 ? -13.285 17.320 30.750 1.00 34.75 178 GLN A CA 1
ATOM 1408 C C . GLN A 1 178 ? -12.737 17.998 32.004 1.00 34.75 178 GLN A C 1
ATOM 1410 O O . GLN A 1 178 ? -12.831 17.469 33.106 1.00 34.75 178 GLN A O 1
ATOM 1415 N N . THR A 1 179 ? -12.085 19.142 31.835 1.00 33.59 179 THR A N 1
ATOM 1416 C CA . THR A 1 179 ? -12.009 20.116 32.909 1.00 33.59 179 THR A CA 1
ATOM 1417 C C . THR A 1 179 ? -13.406 20.687 33.028 1.00 33.59 179 THR A C 1
ATOM 1419 O O . THR A 1 179 ? -13.857 21.407 32.135 1.00 33.59 179 THR A O 1
ATOM 1422 N N . ASP A 1 180 ? -14.086 20.309 34.104 1.00 37.09 180 ASP A N 1
ATOM 1423 C CA . ASP A 1 180 ? -15.302 20.948 34.583 1.00 37.09 180 ASP A CA 1
ATOM 1424 C C . ASP A 1 180 ? -15.005 22.439 34.761 1.00 37.09 180 ASP A C 1
ATOM 1426 O O . ASP A 1 180 ? -14.403 22.893 35.734 1.00 37.09 180 ASP A O 1
ATOM 1430 N N . SER A 1 181 ? -15.310 23.219 33.740 1.00 36.75 181 SER A N 1
ATOM 1431 C CA . SER A 1 181 ? -15.247 24.669 33.778 1.00 36.75 181 SER A CA 1
ATOM 1432 C C . SER A 1 181 ? -16.428 25.148 32.965 1.00 36.75 181 SER A C 1
ATOM 1434 O O . SER A 1 181 ? -16.383 25.254 31.742 1.00 36.75 181 SER A O 1
ATOM 1436 N N . GLU A 1 182 ? -17.526 25.336 33.689 1.00 43.72 182 GLU A N 1
ATOM 1437 C CA . GLU A 1 182 ? -18.715 26.031 33.235 1.00 43.72 182 GLU A CA 1
ATOM 1438 C C . GLU A 1 182 ? -18.308 27.384 32.647 1.00 43.72 182 GLU A C 1
ATOM 1440 O O . GLU A 1 182 ? -17.771 28.255 33.331 1.00 43.72 182 GLU A O 1
ATOM 1445 N N . THR A 1 183 ? -18.546 27.568 31.356 1.00 35.31 183 THR A N 1
ATOM 1446 C CA . THR A 1 183 ? -18.876 28.878 30.791 1.00 35.31 183 THR A CA 1
ATOM 1447 C C . THR A 1 183 ? -19.603 28.651 29.474 1.00 35.31 183 THR A C 1
ATOM 1449 O O . THR A 1 183 ? -19.033 28.254 28.460 1.00 35.31 183 THR A O 1
ATOM 1452 N N . GLU A 1 184 ? -20.917 28.836 29.539 1.00 39.44 184 GLU A N 1
ATOM 1453 C CA . GLU A 1 184 ? -21.827 28.847 28.403 1.00 39.44 184 GLU A CA 1
ATOM 1454 C C . GLU A 1 184 ? -21.517 30.025 27.468 1.00 39.44 184 GLU A C 1
ATOM 1456 O O . GLU A 1 184 ? -21.459 31.162 27.924 1.00 39.44 184 GLU A O 1
ATOM 1461 N N . LEU A 1 185 ? -21.342 29.743 26.172 1.00 38.62 185 LEU A N 1
ATOM 1462 C CA . LEU A 1 185 ? -21.995 30.371 25.006 1.00 38.62 185 LEU A CA 1
ATOM 1463 C C . LEU A 1 185 ? -21.121 30.114 23.767 1.00 38.62 185 LEU A C 1
ATOM 1465 O O . LEU A 1 185 ? -20.161 30.832 23.520 1.00 38.62 185 LEU A O 1
ATOM 1469 N N . ASP A 1 186 ? -21.426 29.060 23.011 1.00 29.14 186 ASP A N 1
ATOM 1470 C CA . ASP A 1 186 ? -21.901 29.167 21.622 1.00 29.14 186 ASP A CA 1
ATOM 1471 C C . ASP A 1 186 ? -22.107 27.739 21.089 1.00 29.14 186 ASP A C 1
ATOM 1473 O O . ASP A 1 186 ? -21.175 27.020 20.720 1.00 29.14 186 ASP A O 1
ATOM 1477 N N . SER A 1 187 ? -23.351 27.267 21.138 1.00 36.97 187 SER A N 1
ATOM 1478 C CA . SER A 1 187 ? -23.718 25.909 20.735 1.00 36.97 187 SER A CA 1
ATOM 1479 C C . SER A 1 187 ? -23.854 25.823 19.214 1.00 36.97 187 SER A C 1
ATOM 1481 O O . SER A 1 187 ? -24.945 25.716 18.657 1.00 36.97 187 SER A O 1
ATOM 1483 N N . SER A 1 188 ? -22.713 25.812 18.523 1.00 33.50 188 SER A N 1
ATOM 1484 C CA . SER A 1 188 ? -22.641 25.196 17.196 1.00 33.50 188 SER A CA 1
ATOM 1485 C C . SER A 1 188 ? -22.843 23.684 17.353 1.00 33.50 188 SER A C 1
ATOM 1487 O O . SER A 1 188 ? -22.208 23.076 18.219 1.00 33.50 188 SER A O 1
ATOM 1489 N N . PRO A 1 189 ? -23.732 23.043 16.573 1.00 36.06 189 PRO A N 1
ATOM 1490 C CA . PRO A 1 189 ? -24.023 21.632 16.754 1.00 36.06 189 PRO A CA 1
ATOM 1491 C C . PRO A 1 189 ? -22.757 20.844 16.437 1.00 36.06 189 PRO A C 1
ATOM 1493 O O . PRO A 1 189 ? -22.282 20.874 15.300 1.00 36.06 189 PRO A O 1
ATOM 1496 N N . ALA A 1 190 ? -22.225 20.151 17.448 1.00 37.03 190 ALA A N 1
ATOM 1497 C CA . ALA A 1 190 ? -21.187 19.146 17.293 1.00 37.03 190 ALA A CA 1
ATOM 1498 C C . ALA A 1 190 ? -21.539 18.289 16.075 1.00 37.03 190 ALA A C 1
ATOM 1500 O O . ALA A 1 190 ? -22.580 17.621 16.030 1.00 37.03 190 ALA A O 1
ATOM 1501 N N . SER A 1 191 ? -20.714 18.417 15.041 1.00 34.31 191 SER A N 1
ATOM 1502 C CA . SER A 1 191 ? -20.919 17.768 13.766 1.00 34.31 191 SER A CA 1
ATOM 1503 C C . SER A 1 191 ? -21.066 16.275 14.015 1.00 34.31 191 SER A C 1
ATOM 1505 O O . SER A 1 191 ? -20.170 15.624 14.544 1.00 34.31 191 SER A O 1
ATOM 1507 N N . THR A 1 192 ? -22.217 15.728 13.645 1.00 36.78 192 THR A N 1
ATOM 1508 C CA . THR A 1 192 ? -22.491 14.290 13.641 1.00 36.78 192 THR A CA 1
ATOM 1509 C C . THR A 1 192 ? -21.719 13.643 12.482 1.00 36.78 192 THR A C 1
ATOM 1511 O O . THR A 1 192 ? -22.303 13.124 11.533 1.00 36.78 192 THR A O 1
ATOM 1514 N N . THR A 1 193 ? -20.393 13.769 12.495 1.00 42.69 193 THR A N 1
ATOM 1515 C CA . THR A 1 193 ? -19.471 13.149 11.545 1.00 42.69 193 THR A CA 1
ATOM 1516 C C . THR A 1 193 ? -19.264 11.693 11.961 1.00 42.69 193 THR A C 1
ATOM 1518 O O . THR A 1 193 ? -19.283 11.353 13.142 1.00 42.69 193 THR A O 1
ATOM 1521 N N . GLY A 1 194 ? -19.214 10.793 10.975 1.00 49.34 194 GLY A N 1
ATOM 1522 C CA . GLY A 1 194 ? -19.278 9.342 11.170 1.00 49.34 194 GLY A CA 1
ATOM 1523 C C . GLY A 1 194 ? -18.178 8.813 12.081 1.00 49.34 194 GLY A C 1
ATOM 1524 O O . GLY A 1 194 ? -17.067 8.565 11.632 1.00 49.34 194 GLY A O 1
ATOM 1525 N N . SER A 1 195 ? -18.510 8.609 13.351 1.00 59.19 195 SER A N 1
ATOM 1526 C CA . SER A 1 195 ? -17.581 8.064 14.329 1.00 59.19 195 SER A CA 1
ATOM 1527 C C . SER A 1 195 ? -17.248 6.602 14.009 1.00 59.19 195 SER A C 1
ATOM 1529 O O . SER A 1 195 ? -18.147 5.779 13.819 1.00 59.19 195 SER A O 1
ATOM 1531 N N . MET A 1 196 ? -15.955 6.260 13.997 1.00 73.56 196 MET A N 1
ATOM 1532 C CA . MET A 1 196 ? -15.437 4.884 13.886 1.00 73.56 196 MET A CA 1
ATOM 1533 C C . MET A 1 196 ? -15.694 4.027 15.147 1.00 73.56 196 MET A C 1
ATOM 1535 O O . MET A 1 196 ? -15.071 2.980 15.332 1.00 73.56 196 MET A O 1
ATOM 1539 N N . ASN A 1 197 ? -16.628 4.441 16.011 1.00 67.94 197 ASN A N 1
ATOM 1540 C CA . ASN A 1 197 ? -17.020 3.725 17.221 1.00 67.94 197 ASN A CA 1
ATOM 1541 C C . ASN A 1 197 ? -17.397 2.265 16.915 1.00 67.94 197 ASN A C 1
ATOM 1543 O O . ASN A 1 197 ? -18.304 1.972 16.131 1.00 67.94 197 ASN A O 1
ATOM 1547 N N . GLY A 1 198 ? -16.685 1.341 17.563 1.00 77.50 198 GLY A N 1
ATOM 1548 C CA . GLY A 1 198 ? -16.875 -0.102 17.412 1.00 77.50 198 GLY A CA 1
ATOM 1549 C C . GLY A 1 198 ? -16.214 -0.726 16.178 1.00 77.50 198 GLY A C 1
ATOM 1550 O O . GLY A 1 198 ? -16.384 -1.924 15.966 1.00 77.50 198 GLY A O 1
ATOM 1551 N N . VAL A 1 199 ? -15.467 0.041 15.373 1.00 87.31 199 VAL A N 1
ATOM 1552 C CA . VAL A 1 199 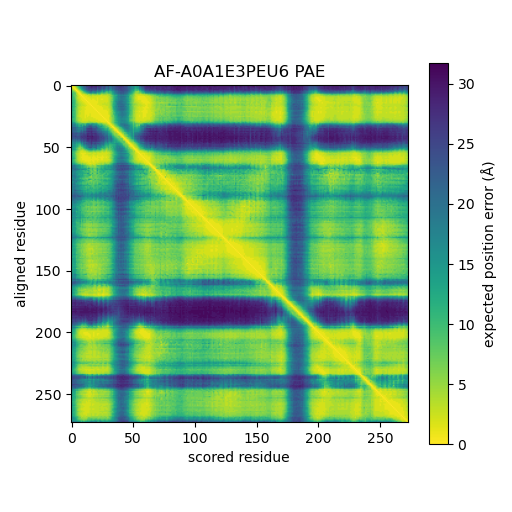? -14.600 -0.501 14.315 1.00 87.31 199 VAL A CA 1
ATOM 1553 C C . VAL A 1 199 ? -13.206 -0.723 14.888 1.00 87.31 199 VAL A C 1
ATOM 1555 O O . VAL A 1 199 ? -12.616 0.201 15.450 1.00 87.31 199 VAL A O 1
ATOM 1558 N N . LYS A 1 200 ? -12.668 -1.934 14.730 1.00 90.38 200 LYS A N 1
ATOM 1559 C CA . LYS A 1 200 ? -11.301 -2.260 15.145 1.00 90.38 200 LYS A CA 1
ATOM 1560 C C . LYS A 1 200 ? -10.317 -1.811 14.063 1.00 90.38 200 LYS A C 1
ATOM 1562 O O . LYS A 1 200 ? -10.515 -2.102 12.882 1.00 90.38 200 LYS A O 1
ATOM 1567 N N . ILE A 1 201 ? -9.266 -1.100 14.448 1.00 91.12 201 ILE A N 1
ATOM 1568 C CA . ILE A 1 201 ? -8.252 -0.574 13.534 1.00 91.12 201 ILE A CA 1
ATOM 1569 C C . ILE A 1 201 ? -6.917 -1.226 13.876 1.00 91.12 201 ILE A C 1
ATOM 1571 O O . ILE A 1 201 ? -6.439 -1.144 15.003 1.00 91.12 201 ILE A O 1
ATOM 1575 N N . TRP A 1 202 ? -6.299 -1.867 12.894 1.00 92.19 202 TRP A N 1
ATOM 1576 C CA . TRP A 1 202 ? -4.962 -2.430 13.009 1.00 92.19 202 TRP A CA 1
ATOM 1577 C C . TRP A 1 202 ? -4.021 -1.706 12.070 1.00 92.19 202 TRP A C 1
ATOM 1579 O O . TRP A 1 202 ? -4.325 -1.522 10.893 1.00 92.19 202 TRP A O 1
ATOM 1589 N N . ILE A 1 203 ? -2.865 -1.317 12.585 1.00 91.62 203 ILE A N 1
ATOM 1590 C CA . ILE A 1 203 ? -1.848 -0.600 11.837 1.00 91.62 203 ILE A CA 1
ATOM 1591 C C . ILE A 1 203 ? -0.545 -1.353 12.019 1.00 91.62 203 ILE A C 1
ATOM 1593 O O . ILE A 1 203 ? -0.054 -1.499 13.134 1.00 91.62 203 ILE A O 1
ATOM 1597 N N . TRP A 1 204 ? 0.019 -1.834 10.920 1.00 91.25 204 TRP A N 1
ATOM 1598 C CA . TRP A 1 204 ? 1.243 -2.619 10.957 1.00 91.25 204 TRP A CA 1
ATOM 1599 C C . TRP A 1 204 ? 2.338 -1.933 10.157 1.00 91.25 204 TRP A C 1
ATOM 1601 O O . TRP A 1 204 ? 2.134 -1.583 8.998 1.00 91.25 204 TRP A O 1
ATOM 1611 N N . PHE A 1 205 ? 3.514 -1.776 10.750 1.00 88.75 205 PHE A N 1
ATOM 1612 C CA . PHE A 1 205 ? 4.697 -1.237 10.096 1.00 88.75 205 PHE A CA 1
ATOM 1613 C C . PHE A 1 205 ? 5.764 -2.319 9.943 1.00 88.75 205 PHE A C 1
ATOM 1615 O O . PHE A 1 205 ? 6.040 -3.070 10.878 1.00 88.75 205 PHE A O 1
ATOM 1622 N N . ALA A 1 206 ? 6.439 -2.343 8.794 1.00 88.12 206 ALA A N 1
ATOM 1623 C CA . ALA A 1 206 ? 7.658 -3.126 8.641 1.00 88.12 206 ALA A CA 1
ATOM 1624 C C . ALA A 1 206 ? 8.763 -2.537 9.534 1.00 88.12 206 ALA A C 1
ATOM 1626 O O . ALA A 1 206 ? 8.833 -1.318 9.720 1.00 88.12 206 ALA A O 1
ATOM 1627 N N . SER A 1 207 ? 9.634 -3.389 10.088 1.00 83.38 207 SER A N 1
ATOM 1628 C CA . SER A 1 207 ? 10.764 -2.939 10.921 1.00 83.38 207 SER A CA 1
ATOM 1629 C C . SER A 1 207 ? 11.678 -1.998 10.133 1.00 83.38 207 SER A C 1
ATOM 1631 O O . SER A 1 207 ? 11.952 -0.882 10.583 1.00 83.38 207 SER A O 1
ATOM 1633 N N . ASN A 1 208 ? 12.055 -2.441 8.928 1.00 81.69 208 ASN A N 1
ATOM 1634 C CA . ASN A 1 208 ? 12.946 -1.762 7.991 1.00 81.69 208 ASN A CA 1
ATOM 1635 C C . ASN A 1 208 ? 12.142 -1.300 6.768 1.00 81.69 208 ASN A C 1
ATOM 1637 O O . ASN A 1 208 ? 12.091 -1.978 5.741 1.00 81.69 208 ASN A O 1
ATOM 1641 N N . ASP A 1 209 ? 11.459 -0.166 6.904 1.00 82.38 209 ASP A N 1
ATOM 1642 C CA . ASP A 1 209 ? 10.638 0.415 5.843 1.00 82.38 209 ASP A CA 1
ATOM 1643 C C . ASP A 1 209 ? 11.316 1.659 5.248 1.00 82.38 209 ASP A C 1
ATOM 1645 O O . ASP A 1 209 ? 11.473 2.670 5.924 1.00 82.38 209 ASP A O 1
ATOM 1649 N N . HIS A 1 210 ? 11.710 1.596 3.974 1.00 81.31 210 HIS A N 1
ATOM 1650 C CA . HIS A 1 210 ? 12.330 2.727 3.266 1.00 81.31 210 HIS A CA 1
ATOM 1651 C C . HIS A 1 210 ? 11.314 3.731 2.689 1.00 81.31 210 HIS A C 1
ATOM 1653 O O . HIS A 1 210 ? 11.715 4.747 2.116 1.00 81.31 210 HIS A O 1
ATOM 1659 N N . TRP A 1 211 ? 10.014 3.440 2.797 1.00 78.06 211 TRP A N 1
ATOM 1660 C CA . TRP A 1 211 ? 8.911 4.265 2.291 1.00 78.06 211 TRP A CA 1
ATOM 1661 C C . TRP A 1 211 ? 8.149 4.996 3.397 1.00 78.06 211 TRP A C 1
ATOM 1663 O O . TRP A 1 211 ? 7.403 5.929 3.109 1.00 78.06 211 TRP A O 1
ATOM 1673 N N . VAL A 1 212 ? 8.362 4.616 4.658 1.00 77.12 212 VAL A N 1
ATOM 1674 C CA . VAL A 1 212 ? 7.778 5.277 5.829 1.00 77.12 212 VAL A CA 1
ATOM 1675 C C . VAL A 1 212 ? 8.907 5.754 6.731 1.00 77.12 212 VAL A C 1
ATOM 1677 O O . VAL A 1 212 ? 9.717 4.953 7.190 1.00 77.12 212 VAL A O 1
ATOM 1680 N N . SER A 1 213 ? 8.979 7.061 6.995 1.00 80.50 213 SER A N 1
ATOM 1681 C CA . SER A 1 213 ? 10.050 7.592 7.841 1.00 80.50 213 SER A CA 1
ATOM 1682 C C . SER A 1 213 ? 9.925 7.050 9.283 1.00 80.50 213 SER A C 1
ATOM 1684 O O . SER A 1 213 ? 8.808 6.977 9.816 1.00 80.50 213 SER A O 1
ATOM 1686 N N . PRO A 1 214 ? 11.038 6.691 9.958 1.00 81.69 214 PRO A N 1
ATOM 1687 C CA . PRO A 1 214 ? 10.993 6.242 11.350 1.00 81.69 214 PRO A CA 1
ATOM 1688 C C . PRO A 1 214 ? 10.350 7.265 12.293 1.00 81.69 214 PRO A C 1
ATOM 1690 O O . PRO A 1 214 ? 9.624 6.873 13.205 1.00 81.69 214 PRO A O 1
ATOM 1693 N N . ALA A 1 215 ? 10.570 8.560 12.044 1.00 81.12 215 ALA A N 1
ATOM 1694 C CA . ALA A 1 215 ? 9.990 9.650 12.823 1.00 81.12 215 ALA A CA 1
ATOM 1695 C C . ALA A 1 215 ? 8.465 9.740 12.644 1.00 81.12 215 ALA A C 1
ATOM 1697 O O . ALA A 1 215 ? 7.740 9.827 13.631 1.00 81.12 215 ALA A O 1
ATOM 1698 N N . SER A 1 216 ? 7.965 9.640 11.407 1.00 78.50 216 SER A N 1
ATOM 1699 C CA . SER A 1 216 ? 6.522 9.638 11.115 1.00 78.50 216 SER A CA 1
ATOM 1700 C C . SER A 1 216 ? 5.831 8.433 11.751 1.00 78.50 216 SER A C 1
ATOM 1702 O O . SER A 1 216 ? 4.767 8.570 12.349 1.00 78.50 216 SER A O 1
ATOM 1704 N N . ARG A 1 217 ? 6.463 7.253 11.683 1.00 85.69 217 ARG A N 1
ATOM 1705 C CA . ARG A 1 217 ? 5.983 6.043 12.363 1.00 85.69 217 ARG A CA 1
ATOM 1706 C C . ARG A 1 217 ? 5.913 6.239 13.879 1.00 85.69 217 ARG A C 1
ATOM 1708 O O . ARG A 1 217 ? 4.889 5.924 14.475 1.00 85.69 217 ARG A O 1
ATOM 1715 N N . ALA A 1 218 ? 6.976 6.760 14.493 1.00 84.31 218 ALA A N 1
ATOM 1716 C CA . ALA A 1 218 ? 7.016 7.009 15.933 1.00 84.31 218 ALA A CA 1
ATOM 1717 C C . ALA A 1 218 ? 5.930 8.004 16.370 1.00 84.31 218 ALA A C 1
ATOM 1719 O O . ALA A 1 218 ? 5.220 7.735 17.334 1.00 84.31 218 ALA A O 1
ATOM 1720 N N . ASN A 1 219 ? 5.738 9.087 15.611 1.00 82.88 219 ASN A N 1
ATOM 1721 C CA . ASN A 1 219 ? 4.708 10.088 15.883 1.00 82.88 219 ASN A CA 1
ATOM 1722 C C . ASN A 1 219 ? 3.290 9.495 15.851 1.00 82.88 219 ASN A C 1
ATOM 1724 O O . ASN A 1 219 ? 2.481 9.785 16.728 1.00 82.88 219 ASN A O 1
ATOM 1728 N N . LEU A 1 220 ? 2.995 8.635 14.869 1.00 83.12 220 LEU A N 1
ATOM 1729 C CA . LEU A 1 220 ? 1.703 7.948 14.780 1.00 83.12 220 LEU A CA 1
ATOM 1730 C C . LEU A 1 220 ? 1.466 7.024 15.979 1.00 83.12 220 LEU A C 1
ATOM 1732 O O . LEU A 1 220 ? 0.383 7.058 16.560 1.00 83.12 220 LEU A O 1
ATOM 1736 N N . ILE A 1 221 ? 2.478 6.240 16.363 1.00 86.00 221 ILE A N 1
ATOM 1737 C CA . ILE A 1 221 ? 2.405 5.340 17.522 1.00 86.00 221 ILE A CA 1
ATOM 1738 C C . ILE A 1 221 ? 2.143 6.135 18.795 1.00 86.00 221 ILE A C 1
ATOM 1740 O O . ILE A 1 221 ? 1.169 5.868 19.494 1.00 86.00 221 ILE A O 1
ATOM 1744 N N . GLU A 1 222 ? 2.949 7.158 19.060 1.00 85.25 222 GLU A N 1
ATOM 1745 C CA . GLU A 1 222 ? 2.791 8.021 20.231 1.00 85.25 222 GLU A CA 1
ATOM 1746 C C . GLU A 1 222 ? 1.399 8.665 20.288 1.00 85.25 222 GLU A C 1
ATOM 1748 O O . GLU A 1 222 ? 0.785 8.752 21.351 1.00 85.25 222 GLU A O 1
ATOM 1753 N N . ARG A 1 223 ? 0.874 9.091 19.136 1.00 82.12 223 ARG A N 1
ATOM 1754 C CA . ARG A 1 223 ? -0.387 9.829 19.063 1.00 82.12 223 ARG A CA 1
ATOM 1755 C C . ARG A 1 223 ? -1.633 8.964 19.228 1.00 82.12 223 ARG A C 1
ATOM 1757 O O . ARG A 1 223 ? -2.653 9.515 19.635 1.00 82.12 223 ARG A O 1
ATOM 1764 N N . TYR A 1 224 ? -1.588 7.676 18.892 1.00 82.69 224 TYR A N 1
ATOM 1765 C CA . TYR A 1 224 ? -2.808 6.869 18.765 1.00 82.69 224 TYR A CA 1
ATOM 1766 C C . TYR A 1 224 ? -2.771 5.508 19.474 1.00 82.69 224 TYR A C 1
ATOM 1768 O O . TYR A 1 224 ? -3.801 4.844 19.556 1.00 82.69 224 TYR A O 1
ATOM 1776 N N . THR A 1 225 ? -1.632 5.080 20.031 1.00 80.69 225 THR A N 1
ATOM 1777 C CA . THR A 1 225 ? -1.507 3.745 20.653 1.00 80.69 225 THR A CA 1
ATOM 1778 C C . THR A 1 225 ? -2.372 3.530 21.900 1.00 80.69 225 THR A C 1
ATOM 1780 O O . THR A 1 225 ? -2.535 2.394 22.330 1.00 80.69 225 THR A O 1
ATOM 1783 N N . PHE A 1 226 ? -2.890 4.597 22.509 1.00 78.44 226 PHE A N 1
ATOM 1784 C CA . PHE A 1 226 ? -3.692 4.549 23.737 1.00 78.44 226 PHE A CA 1
ATOM 1785 C C . PHE A 1 226 ? -5.200 4.387 23.478 1.00 78.44 226 PHE A C 1
ATOM 1787 O O . PHE A 1 226 ? -5.997 4.526 24.399 1.00 78.44 226 PHE A O 1
ATOM 1794 N N . MET A 1 227 ? -5.609 4.152 22.230 1.00 79.44 227 MET A N 1
ATOM 1795 C CA . MET A 1 227 ? -7.018 4.040 21.853 1.00 79.44 227 MET A CA 1
ATOM 1796 C C . MET A 1 227 ? -7.497 2.586 21.898 1.00 79.44 227 MET A C 1
ATOM 1798 O O . MET A 1 227 ? -6.931 1.728 21.227 1.00 79.44 227 MET A O 1
ATOM 1802 N N . ASP A 1 228 ? -8.595 2.323 22.611 1.00 81.12 228 ASP A N 1
ATOM 1803 C CA . ASP A 1 228 ? -9.111 0.965 22.874 1.00 81.12 228 ASP A CA 1
ATOM 1804 C C . ASP A 1 228 ? -9.476 0.161 21.616 1.00 81.12 228 ASP A C 1
ATOM 1806 O O . ASP A 1 228 ? -9.446 -1.071 21.605 1.00 81.12 228 ASP A O 1
ATOM 1810 N N . ASN A 1 229 ? -9.857 0.842 20.535 1.00 83.88 229 ASN A N 1
ATOM 1811 C CA . ASN A 1 229 ? -10.223 0.211 19.270 1.00 83.88 229 ASN A CA 1
ATOM 1812 C C . ASN A 1 229 ? -9.074 0.186 18.252 1.00 83.88 229 ASN A C 1
ATOM 1814 O O . ASN A 1 229 ? -9.312 -0.190 17.102 1.00 83.88 229 ASN A O 1
ATOM 1818 N N . MET A 1 230 ? -7.857 0.577 18.643 1.00 87.25 230 MET A N 1
ATOM 1819 C CA . MET A 1 230 ? -6.706 0.673 17.755 1.00 87.25 230 MET A CA 1
ATOM 1820 C C . MET A 1 230 ? -5.520 -0.132 18.268 1.00 87.25 230 MET A C 1
ATOM 1822 O O . MET A 1 230 ? -5.167 -0.090 19.439 1.00 87.25 230 MET A O 1
ATOM 1826 N N . LEU A 1 231 ? -4.855 -0.829 17.355 1.00 87.38 231 LEU A N 1
ATOM 1827 C CA . LEU A 1 231 ? -3.621 -1.535 17.639 1.00 87.38 231 LEU A CA 1
ATOM 1828 C C . LEU A 1 231 ? -2.569 -1.172 16.601 1.00 87.38 231 LEU A C 1
ATOM 1830 O O . LEU A 1 231 ? -2.782 -1.363 15.402 1.00 87.38 231 LEU A O 1
ATOM 1834 N N . MET A 1 232 ? -1.425 -0.685 17.073 1.00 87.94 232 MET A N 1
ATOM 1835 C CA . MET A 1 232 ? -0.281 -0.343 16.239 1.00 87.94 232 MET A CA 1
ATOM 1836 C C . MET A 1 232 ? 0.895 -1.269 16.536 1.00 87.94 232 MET A C 1
ATOM 1838 O O . MET A 1 232 ? 1.262 -1.465 17.690 1.00 87.94 232 MET A O 1
ATOM 1842 N N . GLU A 1 233 ? 1.505 -1.825 15.492 1.00 86.69 233 GLU A N 1
ATOM 1843 C CA . GLU A 1 233 ? 2.573 -2.816 15.617 1.00 86.69 233 GLU A CA 1
ATOM 1844 C C . GLU A 1 233 ? 3.721 -2.521 14.661 1.00 86.69 233 GLU A C 1
ATOM 1846 O O . GLU A 1 233 ? 3.521 -2.039 13.546 1.00 86.69 233 GLU A O 1
ATOM 1851 N N . VAL A 1 234 ? 4.938 -2.855 15.086 1.00 86.12 234 VAL A N 1
ATOM 1852 C CA . VAL A 1 234 ? 6.141 -2.752 14.259 1.00 86.12 234 VAL A CA 1
ATOM 1853 C C . VAL A 1 234 ? 6.816 -4.117 14.209 1.00 86.12 234 VAL A C 1
ATOM 1855 O O . VAL A 1 234 ? 7.246 -4.640 15.239 1.00 86.12 234 VAL A O 1
ATOM 1858 N N . GLY A 1 235 ? 6.908 -4.704 13.015 1.00 77.81 235 GLY A N 1
ATOM 1859 C CA . GLY A 1 235 ? 7.626 -5.953 12.766 1.00 77.81 235 GLY A CA 1
ATOM 1860 C C . GLY A 1 235 ? 7.288 -7.077 13.750 1.00 77.81 235 GLY A C 1
ATOM 1861 O O . GLY A 1 235 ? 6.147 -7.534 13.816 1.00 77.81 235 GLY A O 1
ATOM 1862 N N . LYS A 1 236 ? 8.298 -7.505 14.527 1.00 63.19 236 LYS A N 1
ATOM 1863 C CA . LYS A 1 236 ? 8.239 -8.599 15.522 1.00 63.19 236 LYS A CA 1
ATOM 1864 C C . LYS A 1 236 ? 7.187 -8.409 16.626 1.00 63.19 236 LYS A C 1
ATOM 1866 O O . LYS A 1 236 ? 6.830 -9.385 17.281 1.00 63.19 236 LYS A O 1
ATOM 1871 N N . GLY A 1 237 ? 6.675 -7.190 16.825 1.00 54.81 237 GLY A N 1
ATOM 1872 C CA . GLY A 1 237 ? 5.670 -6.882 17.850 1.00 54.81 237 GLY A CA 1
ATOM 1873 C C . GLY A 1 237 ? 4.311 -7.557 17.638 1.00 54.81 237 GLY A C 1
ATOM 1874 O O . GLY A 1 237 ? 3.485 -7.541 18.540 1.00 54.81 237 GLY A O 1
ATOM 1875 N N . ALA A 1 238 ? 4.088 -8.190 16.482 1.00 53.56 238 ALA A N 1
ATOM 1876 C CA . ALA A 1 238 ? 2.783 -8.699 16.085 1.00 53.56 238 ALA A CA 1
ATOM 1877 C C . ALA A 1 238 ? 2.397 -10.100 16.598 1.00 53.56 238 ALA A C 1
ATOM 1879 O O . ALA A 1 238 ? 1.412 -10.600 16.072 1.00 53.56 238 ALA A O 1
ATOM 1880 N N . MET A 1 239 ? 3.131 -10.716 17.550 1.00 55.09 239 MET A N 1
ATOM 1881 C CA . MET A 1 239 ? 2.816 -11.967 18.311 1.00 55.09 239 MET A CA 1
ATOM 1882 C C . MET A 1 239 ? 4.074 -12.827 18.615 1.00 55.09 239 MET A C 1
ATOM 1884 O O . MET A 1 239 ? 4.039 -14.044 18.446 1.00 55.09 239 MET A O 1
ATOM 1888 N N . ASN A 1 240 ? 5.212 -12.250 19.034 1.00 54.25 240 ASN A N 1
ATOM 1889 C CA . ASN A 1 240 ? 6.433 -13.023 19.371 1.00 54.25 240 ASN A CA 1
ATOM 1890 C C . ASN A 1 240 ? 6.855 -14.058 18.300 1.00 54.25 240 ASN A C 1
ATOM 1892 O O . ASN A 1 240 ? 7.396 -15.116 18.615 1.00 54.25 240 ASN A O 1
ATOM 1896 N N . MET A 1 241 ? 6.597 -13.783 17.021 1.00 56.75 241 MET A N 1
ATOM 1897 C CA . MET A 1 241 ? 7.030 -14.663 15.939 1.00 56.75 241 MET A CA 1
ATOM 1898 C C . MET A 1 241 ? 8.464 -14.320 15.556 1.00 56.75 241 MET A C 1
ATOM 1900 O O . MET A 1 241 ? 8.733 -13.268 14.981 1.00 56.75 241 MET A O 1
ATOM 1904 N N . GLU A 1 242 ? 9.404 -15.213 15.845 1.00 56.94 242 GLU A N 1
ATOM 1905 C CA . GLU A 1 242 ? 10.817 -15.021 15.497 1.00 56.94 242 GLU A CA 1
ATOM 1906 C C . GLU A 1 242 ? 11.058 -14.937 13.976 1.00 56.94 242 GLU A C 1
ATOM 1908 O O . GLU A 1 242 ? 11.985 -14.253 13.542 1.00 56.94 242 GLU A O 1
ATOM 1913 N N . SER A 1 243 ? 10.172 -15.518 13.155 1.00 53.94 243 SER A N 1
ATOM 1914 C CA . SER A 1 243 ? 10.230 -15.474 11.682 1.00 53.94 243 SER A CA 1
ATOM 1915 C C . SER A 1 243 ? 9.918 -14.097 11.067 1.00 53.94 243 SER A C 1
ATOM 1917 O O . SER A 1 243 ? 10.067 -13.911 9.858 1.00 53.94 243 SER A O 1
ATOM 1919 N N . LEU A 1 244 ? 9.508 -13.114 11.881 1.00 57.66 244 LEU A N 1
ATOM 1920 C CA . LEU A 1 244 ? 9.030 -11.801 11.431 1.00 57.66 244 LEU A CA 1
ATOM 1921 C C . LEU A 1 244 ? 10.093 -10.722 11.239 1.00 57.66 244 LEU A C 1
ATOM 1923 O O . LEU A 1 244 ? 9.752 -9.618 10.812 1.00 57.66 244 LEU A O 1
ATOM 1927 N N . ALA A 1 245 ? 11.357 -11.006 11.566 1.00 55.88 245 ALA A N 1
ATOM 1928 C CA . ALA A 1 245 ? 12.428 -10.004 11.569 1.00 55.88 245 ALA A CA 1
ATOM 1929 C C . ALA A 1 245 ? 12.539 -9.220 10.246 1.00 55.88 245 ALA A C 1
ATOM 1931 O O . ALA A 1 245 ? 12.860 -8.033 10.262 1.00 55.88 245 ALA A O 1
ATOM 1932 N N . ASP A 1 246 ? 12.171 -9.866 9.138 1.00 71.12 246 ASP A N 1
ATOM 1933 C CA . ASP A 1 246 ? 12.537 -9.436 7.792 1.00 71.12 246 ASP A CA 1
ATOM 1934 C C . ASP A 1 246 ? 11.323 -9.245 6.867 1.00 71.12 246 ASP A C 1
ATOM 1936 O O . ASP A 1 246 ? 11.439 -9.400 5.649 1.00 71.12 246 ASP A O 1
ATOM 1940 N N . VAL A 1 247 ? 10.117 -9.020 7.400 1.00 83.94 247 VAL A N 1
ATOM 1941 C CA . VAL A 1 247 ? 8.987 -8.651 6.532 1.00 83.94 247 VAL A CA 1
ATOM 1942 C C . VAL A 1 247 ? 9.155 -7.193 6.112 1.00 83.94 247 VAL A C 1
ATOM 1944 O O . VAL A 1 247 ? 9.033 -6.273 6.918 1.00 83.94 247 VAL A O 1
ATOM 1947 N N . GLU A 1 248 ? 9.468 -6.998 4.836 1.00 87.12 248 GLU A N 1
ATOM 1948 C CA . GLU A 1 248 ? 9.712 -5.691 4.228 1.00 87.12 248 GLU A CA 1
ATOM 1949 C C . GLU A 1 248 ? 8.419 -5.033 3.730 1.00 87.12 248 GLU A C 1
ATOM 1951 O O . GLU A 1 248 ? 7.397 -5.691 3.541 1.00 87.12 248 GLU A O 1
ATOM 1956 N N . HIS A 1 249 ? 8.490 -3.745 3.380 1.00 86.44 249 HIS A N 1
ATOM 1957 C CA . HIS A 1 249 ? 7.392 -3.024 2.719 1.00 86.44 249 HIS A CA 1
ATOM 1958 C C . HIS A 1 249 ? 6.858 -3.751 1.471 1.00 86.44 249 HIS A C 1
ATOM 1960 O O . HIS A 1 249 ? 5.669 -3.695 1.168 1.00 86.44 249 HIS A O 1
ATOM 1966 N N . SER A 1 250 ? 7.734 -4.458 0.748 1.00 86.81 250 SER A N 1
ATOM 1967 C CA . SER A 1 250 ? 7.402 -5.202 -0.471 1.00 86.81 250 SER A CA 1
ATOM 1968 C C . SER A 1 250 ? 7.020 -6.670 -0.225 1.00 86.81 250 SER A C 1
ATOM 1970 O O . SER A 1 250 ? 7.122 -7.499 -1.131 1.00 86.81 250 SER A O 1
ATOM 1972 N N . PHE A 1 251 ? 6.552 -7.016 0.983 1.00 87.69 251 PHE A N 1
ATOM 1973 C CA . PHE A 1 251 ? 6.210 -8.394 1.365 1.00 87.69 251 PHE A CA 1
ATOM 1974 C C . PHE A 1 251 ? 5.282 -9.100 0.368 1.00 87.69 251 PHE A C 1
ATOM 1976 O O . PHE A 1 251 ? 5.398 -10.306 0.188 1.00 87.69 251 PHE A O 1
ATOM 1983 N N . CYS A 1 252 ? 4.416 -8.374 -0.346 1.00 86.88 252 CYS A N 1
ATOM 1984 C CA . CYS A 1 252 ? 3.524 -8.935 -1.364 1.00 86.88 252 CYS A CA 1
ATOM 1985 C C . CYS A 1 252 ? 4.254 -9.673 -2.506 1.00 86.88 252 CYS A C 1
ATOM 1987 O O . CYS A 1 252 ? 3.648 -10.486 -3.200 1.00 86.88 252 CYS A O 1
ATOM 1989 N N . VAL A 1 253 ? 5.553 -9.417 -2.684 1.00 84.50 253 VAL A N 1
ATOM 1990 C CA . VAL A 1 253 ? 6.406 -10.015 -3.718 1.00 84.50 253 VAL A CA 1
ATOM 1991 C C . VAL A 1 253 ? 6.997 -11.359 -3.277 1.00 84.50 253 VAL A C 1
ATOM 1993 O O . VAL A 1 253 ? 7.136 -12.265 -4.100 1.00 84.50 253 VAL A O 1
ATOM 1996 N N . ARG A 1 254 ? 7.378 -11.491 -1.999 1.00 84.38 254 ARG A N 1
ATOM 1997 C CA . ARG A 1 254 ? 8.183 -12.625 -1.496 1.00 84.38 254 ARG A CA 1
ATOM 1998 C C . ARG A 1 254 ? 7.595 -13.325 -0.273 1.00 84.38 254 ARG A C 1
ATOM 2000 O O . ARG A 1 254 ? 7.816 -14.518 -0.130 1.00 84.38 254 ARG A O 1
ATOM 2007 N N . LYS A 1 255 ? 6.860 -12.595 0.566 1.00 86.75 255 LYS A N 1
ATOM 2008 C CA . LYS A 1 255 ? 6.388 -13.014 1.894 1.00 86.75 255 LYS A CA 1
ATOM 2009 C C . LYS A 1 255 ? 4.874 -12.839 2.078 1.00 86.75 255 LYS A C 1
ATOM 2011 O O . LYS A 1 255 ? 4.395 -12.462 3.147 1.00 86.75 255 LYS A O 1
ATOM 2016 N N . SER A 1 256 ? 4.107 -12.992 0.996 1.00 87.44 256 SER A N 1
ATOM 2017 C CA . SER A 1 256 ? 2.657 -12.766 1.009 1.00 87.44 256 SER A CA 1
ATOM 2018 C C . SER A 1 256 ? 1.907 -13.811 1.835 1.00 87.44 256 SER A C 1
ATOM 2020 O O . SER A 1 256 ? 0.901 -13.476 2.452 1.00 87.44 256 SER A O 1
ATOM 2022 N N . GLU A 1 257 ? 2.399 -15.050 1.868 1.00 86.38 257 GLU A N 1
ATOM 2023 C CA . GLU A 1 257 ? 1.806 -16.159 2.623 1.00 86.38 257 GLU A CA 1
ATOM 2024 C C . GLU A 1 257 ? 2.031 -15.964 4.129 1.00 86.38 257 GLU A C 1
ATOM 2026 O O . GLU A 1 257 ? 1.088 -16.022 4.915 1.00 86.38 257 GLU A O 1
ATOM 2031 N N . GLU A 1 258 ? 3.254 -15.613 4.517 1.00 86.06 258 GLU A N 1
ATOM 2032 C CA . GLU A 1 258 ? 3.629 -15.272 5.887 1.00 86.06 258 GLU A CA 1
ATOM 2033 C C . GLU A 1 258 ? 2.826 -14.067 6.383 1.00 86.06 258 GLU A C 1
ATOM 2035 O O . GLU A 1 258 ? 2.312 -14.072 7.501 1.00 86.06 258 GLU A O 1
ATOM 2040 N N . PHE A 1 259 ? 2.644 -13.047 5.536 1.00 87.75 259 PHE A N 1
ATOM 2041 C CA . PHE A 1 259 ? 1.846 -11.883 5.910 1.00 87.75 259 PHE A CA 1
ATOM 2042 C C . PHE A 1 259 ? 0.342 -12.166 6.006 1.00 87.75 259 PHE A C 1
ATOM 2044 O O . PHE A 1 259 ? -0.356 -11.585 6.845 1.00 87.75 259 PHE A O 1
ATOM 2051 N N . ALA A 1 260 ? -0.173 -13.081 5.183 1.00 88.88 260 ALA A N 1
ATOM 2052 C CA . ALA A 1 260 ? -1.558 -13.527 5.273 1.00 88.88 260 ALA A CA 1
ATOM 2053 C C . ALA A 1 260 ? -1.836 -14.263 6.596 1.00 88.88 260 ALA A C 1
ATOM 2055 O O . ALA A 1 260 ? -2.895 -14.051 7.190 1.00 88.88 260 ALA A O 1
ATOM 2056 N N . ASP A 1 261 ? -0.888 -15.065 7.092 1.00 86.31 261 ASP A N 1
ATOM 2057 C CA . ASP A 1 261 ? -1.001 -15.738 8.394 1.00 86.31 261 ASP A CA 1
ATOM 2058 C C . ASP A 1 261 ? -1.068 -14.728 9.553 1.00 86.31 261 ASP A C 1
ATOM 2060 O O . ASP A 1 261 ? -1.963 -14.804 10.395 1.00 86.31 261 ASP A O 1
ATOM 2064 N N . ILE A 1 262 ? -0.208 -13.703 9.541 1.00 85.50 262 ILE A N 1
ATOM 2065 C CA . ILE A 1 262 ? -0.245 -12.605 10.527 1.00 85.50 262 ILE A CA 1
ATOM 2066 C C . ILE A 1 262 ? -1.596 -11.899 10.499 1.00 85.50 262 ILE A C 1
ATOM 2068 O O . ILE A 1 262 ? -2.222 -11.690 11.538 1.00 85.50 262 ILE A O 1
ATOM 2072 N N . THR A 1 263 ? -2.049 -11.539 9.298 1.00 88.56 263 THR A N 1
ATOM 2073 C CA . THR A 1 263 ? -3.314 -10.830 9.110 1.00 88.56 263 THR A CA 1
ATOM 2074 C C . THR A 1 263 ? -4.478 -11.666 9.642 1.00 88.56 263 THR A C 1
ATOM 2076 O O . THR A 1 263 ? -5.326 -11.152 10.368 1.00 88.56 263 THR A O 1
ATOM 2079 N N . SER A 1 264 ? -4.487 -12.969 9.353 1.00 88.88 264 SER A N 1
ATOM 2080 C CA . SER A 1 264 ? -5.522 -13.899 9.818 1.00 88.88 264 SER A CA 1
ATOM 2081 C C . SER A 1 264 ? -5.531 -14.019 11.340 1.00 88.88 264 SER A C 1
ATOM 2083 O O . SER A 1 264 ? -6.581 -13.885 11.966 1.00 88.88 264 SER A O 1
ATOM 2085 N N . LYS A 1 265 ? -4.357 -14.191 11.955 1.00 86.31 265 LYS A N 1
ATOM 2086 C CA . LYS A 1 265 ? -4.209 -14.231 13.416 1.00 86.31 265 LYS A CA 1
ATOM 2087 C C . LYS A 1 265 ? -4.682 -12.941 14.067 1.00 86.31 265 LYS A C 1
ATOM 2089 O O . LYS A 1 265 ? -5.321 -12.985 15.114 1.00 86.31 265 LYS A O 1
ATOM 2094 N N . ARG A 1 266 ? -4.421 -11.794 13.439 1.00 86.25 266 ARG A N 1
ATOM 2095 C CA . ARG A 1 266 ? -4.856 -10.502 13.963 1.00 86.25 266 ARG A CA 1
ATOM 2096 C C . ARG A 1 266 ? -6.365 -10.312 13.889 1.00 86.25 266 ARG A C 1
ATOM 2098 O O . ARG A 1 266 ? -6.948 -9.817 14.847 1.00 86.25 266 ARG A O 1
ATOM 2105 N N . ILE A 1 267 ? -6.992 -10.720 12.789 1.00 87.44 267 ILE A N 1
ATOM 2106 C CA . ILE A 1 267 ? -8.455 -10.721 12.673 1.00 87.44 267 ILE A CA 1
ATOM 2107 C C . ILE A 1 267 ? -9.059 -11.565 13.804 1.00 87.44 267 ILE A C 1
ATOM 2109 O O . ILE A 1 267 ? -9.916 -11.075 14.533 1.00 87.44 267 ILE A O 1
ATOM 2113 N N . LEU A 1 268 ? -8.544 -12.784 14.010 1.00 86.25 268 LEU A N 1
ATOM 2114 C CA . LEU A 1 268 ? -9.013 -13.681 15.071 1.00 86.25 268 LEU A CA 1
ATOM 2115 C C . LEU A 1 268 ? -8.794 -13.110 16.475 1.00 86.25 268 LEU A C 1
ATOM 2117 O O . LEU A 1 268 ? -9.659 -13.269 17.329 1.00 86.25 268 LEU A O 1
ATOM 2121 N N . PHE A 1 269 ? -7.663 -12.439 16.712 1.00 83.88 269 PHE A N 1
ATOM 2122 C CA . PHE A 1 269 ? -7.405 -11.742 17.971 1.00 83.88 269 PHE A CA 1
ATOM 2123 C C . PHE A 1 269 ? -8.504 -10.719 18.253 1.00 83.88 269 PHE A C 1
ATOM 2125 O O . PHE A 1 269 ? -9.068 -10.743 19.332 1.00 83.88 269 PHE A O 1
ATOM 2132 N N . PHE A 1 270 ? -8.874 -9.878 17.285 1.00 79.50 270 PHE A N 1
ATOM 2133 C CA . PHE A 1 270 ? -9.922 -8.872 17.484 1.00 79.50 270 PHE A CA 1
ATOM 2134 C C . PHE A 1 270 ? -11.338 -9.434 17.631 1.00 79.50 270 PHE A C 1
ATOM 2136 O O . PHE A 1 270 ? -12.172 -8.768 18.237 1.00 79.50 270 PHE A O 1
ATOM 2143 N N . ASP A 1 271 ? -11.614 -10.628 17.110 1.00 77.38 271 ASP A N 1
ATOM 2144 C CA . ASP A 1 271 ? -12.903 -11.298 17.318 1.00 77.38 271 ASP A CA 1
ATOM 2145 C C . ASP A 1 271 ? -13.051 -11.854 18.754 1.00 77.38 271 ASP A C 1
ATOM 2147 O O . ASP A 1 271 ? -14.162 -12.180 19.171 1.00 77.38 271 ASP A O 1
ATOM 2151 N N . GLN A 1 272 ? -11.956 -11.959 19.521 1.00 71.06 272 GLN A N 1
ATOM 2152 C CA . GLN A 1 272 ? -11.945 -12.463 20.903 1.00 71.06 272 GLN A CA 1
ATOM 2153 C C . GLN A 1 272 ? -12.101 -11.366 21.978 1.00 71.06 272 GLN A C 1
ATOM 2155 O O . GLN A 1 272 ? -12.241 -11.714 23.151 1.00 71.06 272 GLN A O 1
ATOM 2160 N N . ILE A 1 273 ? -12.076 -10.074 21.606 1.00 57.50 273 ILE A N 1
ATOM 2161 C CA . ILE A 1 273 ? -12.013 -8.907 22.521 1.00 57.50 273 ILE A CA 1
ATOM 2162 C C . ILE A 1 273 ? -13.121 -7.899 22.221 1.00 57.50 273 ILE A C 1
ATOM 2164 O O . ILE A 1 273 ? -13.911 -7.604 23.137 1.00 57.50 273 ILE A O 1
#

Organism: NCBI:txid857566

InterPro domains:
  IPR019363 Lipid droplet-associated hydrolase [PF10230] (3-252)
  IPR019363 Lipid droplet-associated hydrolase [PTHR13390] (6-267)
  IPR029058 Alpha/Beta hydrolase fold [SSF53474] (8-261)

Sequence (273 aa):
MCKNAKNRAIYVFGHSVGAWIAQRVAVRLSQERLPLTVKSKSKSKSKPKPKPNIDLKFVGLITPTLIDIAKSEKGEKLCWWSSKIEKSVPGLSMANIAFTTSKFVSSCVPLSWQKRLITWVMGRDIKNHVVQATIKLLNRPDICHQCLRMAKEEMIRINSEFEPKDIEGFWPSKSGPQTDSETELDSSPASTTGSMNGVKIWIWFASNDHWVSPASRANLIERYTFMDNMLMEVGKGAMNMESLADVEHSFCVRKSEEFADITSKRILFFDQI

Secondary structure (DSSP, 8-state):
-------EEEEEEEETHHHHHHHHHHHHHHHHTS------------PPPPPP-EEEEEEEEES---S-GGGSHHHHHHHHHHHHHHHHSTT--HHHHHHHHHHHHHHHS-HHHHHHHHHHHH-TT--HHHHHHHHHHHT-HHHHHHHHHHHHHHHHHTT-SSPPGGGTTSSPP-----------------------TT-EEEEEE-SS-SSS-HHHHHHHHHHHTT-TTEEEEEGGGGTS-GGGTT--TTHHHH-HHHHHHHHHHHHHHHHT-

Solvent-accessible surface area (backbone atoms only — not comparable to full-atom values): 15804 Å² total; per-residue (Å²): 133,87,78,78,76,66,69,41,76,37,74,46,71,11,55,28,68,41,19,55,51,38,44,36,52,49,32,54,53,41,40,68,61,50,79,81,83,65,89,66,94,66,98,65,99,64,86,78,73,84,73,81,55,62,38,69,46,37,38,40,28,34,45,46,46,70,49,35,34,44,71,4,68,54,26,40,53,48,54,52,51,48,54,51,45,36,71,76,37,80,89,54,46,69,31,57,52,43,23,55,48,20,46,45,44,57,73,71,50,55,69,71,55,52,51,51,52,49,36,62,75,70,35,88,86,55,55,68,67,57,52,51,50,51,50,57,49,48,55,31,28,68,56,46,24,49,53,43,47,49,53,52,50,43,48,64,63,30,65,51,97,64,84,54,81,76,37,57,38,55,63,80,72,82,79,63,82,83,70,91,66,95,74,92,85,79,88,70,76,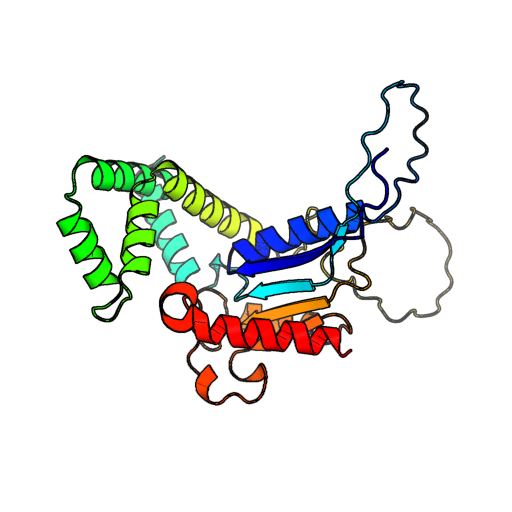77,76,90,55,32,59,50,79,84,33,39,36,40,35,39,34,34,65,69,36,59,54,43,27,71,66,50,53,49,52,51,46,74,72,46,56,88,38,95,48,39,46,72,35,50,35,44,67,76,71,80,46,82,87,33,76,77,49,41,76,64,24,80,74,82,41,45,68,64,49,48,52,53,51,51,53,50,54,54,54,61,75,76,111